Protein AF-A0A897N8L3-F1 (afdb_monomer_lite)

Sequence (228 aa):
METATHSTSRTDAETRVAFSPVVDWIVGAILGLVGLFTGGTGAVIYSEIDRASAVEFVNDADIQTDVFTDAELVDALVAVGEWLGIGLVAAGVLTVVAGVALVVFHRQARAAGEPTQRWMLGLVGAVVSVVTGFLIVSPLLGGGVASYLDPVEHRSGFRTGALAGVFAVVPVLVVVLFGIVGAFAGLSGELVTAIAGLLAGTAVLYLLYFVGLSAVGGYVGAWIASEG

InterPro domains:
  IPR040493 Protein of unknown function DUF5518 [PF17647] (123-224)

Foldseek 3Di:
DDDDDDPPPPPVLQLDALDDLVLLVVLLVLLLVQLCVQLVVLQVLLVPQDLVVLLVVLVVVVPPDPPDDSVLSSLLCSLLSNLLSVLSNVLSVVSNVVSVCLSVVSVVCVVVSHYDDLLSLLSQLLSQLVVVVVDLLSLLQSLLSSLLSHSPADDCLLVSQLSNLCNNLVSVVSSLVSSLVSLVRRDDDPVSVVSNVVSVVVSVVSSCSNNVSSSNSSVVNRVVSVVD

pLDDT: mean 86.57, std 14.14, range [39.56, 98.31]

Organism: NCBI:txid2841257

Secondary structure (DSSP, 8-state):
--------SSTTTTT--SS-HHHHHHHHHHHHHHHHHHHHHHHHHHHH--HHHHHHHHHHTT---SS--HHHHHHHHHHHHHHHHHHHHHHHHHHHHHHHHHHHHHHHHHHHTPPPPHHHHHHHHHHHHHHTTTSTTHHHHHHHHHHHT-SS-SS-HHHHHHHHHHHHHHHHHHHHHHHHHHHHHH--HHHHHHHHHHHHHHHHHHHHHHHHHHHHHHHHHHHHHHH-

Radius of gyration: 23.01 Å; chains: 1; bounding box: 49×33×90 Å

Structure (mmCIF, N/CA/C/O backbone):
data_AF-A0A897N8L3-F1
#
_entry.id   AF-A0A897N8L3-F1
#
loop_
_atom_site.group_PDB
_atom_site.id
_atom_site.type_symbol
_atom_site.label_atom_id
_atom_site.label_alt_id
_atom_site.label_comp_id
_atom_site.label_asym_id
_atom_site.label_entity_id
_atom_site.label_seq_id
_atom_site.pdbx_PDB_ins_code
_atom_site.Cartn_x
_atom_site.Cartn_y
_atom_site.Cartn_z
_atom_site.occupancy
_atom_site.B_iso_or_equiv
_atom_site.auth_seq_id
_atom_site.auth_comp_id
_atom_site.auth_asym_id
_atom_site.auth_atom_id
_atom_site.pdbx_PDB_model_num
ATOM 1 N N . MET A 1 1 ? -22.965 -8.756 59.524 1.00 40.00 1 MET A N 1
ATOM 2 C CA . MET A 1 1 ? -23.669 -9.230 58.316 1.00 40.00 1 MET A CA 1
ATOM 3 C C . MET A 1 1 ? -23.180 -8.333 57.197 1.00 40.00 1 MET A C 1
ATOM 5 O O . MET A 1 1 ? -23.683 -7.235 57.026 1.00 40.00 1 MET A O 1
ATOM 9 N N . GLU A 1 2 ? -22.045 -8.714 56.621 1.00 39.56 2 GLU A N 1
ATOM 10 C CA . GLU A 1 2 ? -21.224 -7.874 55.748 1.00 39.56 2 GLU A CA 1
ATOM 11 C C . GLU A 1 2 ? -21.557 -8.252 54.305 1.00 39.56 2 GLU A C 1
ATOM 13 O O . GLU A 1 2 ? -21.406 -9.403 53.898 1.00 39.56 2 GLU A O 1
ATOM 18 N N . THR A 1 3 ? -22.136 -7.309 53.571 1.00 42.62 3 THR A N 1
ATOM 19 C CA . THR A 1 3 ? -22.525 -7.461 52.171 1.00 42.62 3 THR A CA 1
ATOM 20 C C . THR A 1 3 ? -21.280 -7.503 51.294 1.00 42.62 3 THR A C 1
ATOM 22 O O . THR A 1 3 ? -20.645 -6.482 51.043 1.00 42.62 3 THR A O 1
ATOM 25 N N . ALA A 1 4 ? -20.947 -8.701 50.822 1.00 49.47 4 ALA A N 1
ATOM 26 C CA . ALA A 1 4 ? -19.982 -8.925 49.759 1.00 49.47 4 ALA A CA 1
ATOM 27 C C . ALA A 1 4 ? -20.592 -8.518 48.408 1.00 49.47 4 ALA A C 1
ATOM 29 O O . ALA A 1 4 ? -21.365 -9.268 47.819 1.00 49.47 4 ALA A O 1
ATOM 30 N N . THR A 1 5 ? -20.229 -7.341 47.904 1.00 50.94 5 THR A N 1
ATOM 31 C CA . THR A 1 5 ? -20.507 -6.923 46.521 1.00 50.94 5 THR A CA 1
ATOM 32 C C . THR A 1 5 ? -19.385 -6.027 46.013 1.00 50.94 5 THR A C 1
ATOM 34 O O . THR A 1 5 ? -19.395 -4.832 46.283 1.00 50.94 5 THR A O 1
ATOM 37 N N . HIS A 1 6 ? -18.412 -6.618 45.313 1.00 45.75 6 HIS A N 1
ATOM 38 C CA . HIS A 1 6 ? -17.813 -6.112 44.064 1.00 45.75 6 HIS A CA 1
ATOM 39 C C . HIS A 1 6 ? -16.508 -6.862 43.763 1.00 45.75 6 HIS A C 1
ATOM 41 O O . HIS A 1 6 ? -15.424 -6.449 44.162 1.00 45.75 6 HIS A O 1
ATOM 47 N N . SER A 1 7 ? -16.596 -7.956 43.005 1.00 46.31 7 SER A N 1
ATOM 48 C CA . SER A 1 7 ? -15.433 -8.544 42.322 1.00 46.31 7 SER A CA 1
ATOM 49 C C . SER A 1 7 ? -15.667 -8.712 40.816 1.00 46.31 7 SER A C 1
ATOM 51 O O . SER A 1 7 ? -15.021 -9.538 40.184 1.00 46.31 7 SER A O 1
ATOM 53 N N . THR A 1 8 ? -16.588 -7.937 40.238 1.00 49.50 8 THR A N 1
ATOM 54 C CA . THR A 1 8 ? -16.990 -8.020 38.821 1.00 49.50 8 THR A CA 1
ATOM 55 C C . THR A 1 8 ? -16.307 -6.967 37.935 1.00 49.50 8 THR A C 1
ATOM 57 O O . THR A 1 8 ? -16.894 -6.525 36.962 1.00 49.50 8 THR A O 1
ATOM 60 N N . SER A 1 9 ? -15.110 -6.470 38.272 1.00 50.38 9 SER A N 1
ATOM 61 C CA . SER A 1 9 ? -14.518 -5.333 37.528 1.00 50.38 9 SER A CA 1
ATOM 62 C C . SER A 1 9 ? -13.148 -5.569 36.899 1.00 50.38 9 SER A C 1
ATOM 64 O O . SER A 1 9 ? -12.675 -4.699 36.176 1.00 50.38 9 SER A O 1
ATOM 66 N N . ARG A 1 10 ? -12.495 -6.716 37.130 1.00 43.62 10 ARG A N 1
ATOM 67 C CA . ARG A 1 10 ? -11.165 -6.978 36.543 1.00 43.62 10 ARG A CA 1
ATOM 68 C C . ARG A 1 10 ? -11.195 -7.986 35.397 1.00 43.62 10 ARG A C 1
ATOM 70 O O . ARG A 1 10 ? -10.480 -7.806 34.424 1.00 43.62 10 ARG A O 1
ATOM 77 N N . THR A 1 11 ? -12.059 -8.992 35.484 1.00 42.34 11 THR A N 1
ATOM 78 C CA . THR A 1 11 ? -12.114 -10.098 34.514 1.00 42.34 11 THR A CA 1
ATOM 79 C C . THR A 1 11 ? -12.890 -9.738 33.237 1.00 42.34 11 THR A C 1
ATOM 81 O O . THR A 1 11 ? -12.545 -10.209 32.156 1.00 42.34 11 THR A O 1
ATOM 84 N N . ASP A 1 12 ? -13.868 -8.831 33.328 1.00 43.31 12 ASP A N 1
ATOM 85 C CA . ASP A 1 12 ? -14.676 -8.387 32.176 1.00 43.31 12 ASP A CA 1
ATOM 86 C C . ASP A 1 12 ? -13.923 -7.409 31.253 1.00 43.31 12 ASP A C 1
ATOM 88 O O . ASP A 1 12 ? -14.260 -7.259 30.079 1.00 43.31 12 ASP A O 1
ATOM 92 N N . ALA A 1 13 ? -12.876 -6.747 31.758 1.00 44.56 13 ALA A N 1
ATOM 93 C CA . ALA A 1 13 ? -12.046 -5.844 30.962 1.00 44.56 13 ALA A CA 1
ATOM 94 C C . ALA A 1 13 ? -11.043 -6.600 30.068 1.00 44.56 13 ALA A C 1
ATOM 96 O O . ALA A 1 13 ? -10.715 -6.115 28.986 1.00 44.56 13 ALA A O 1
ATOM 97 N N . GLU A 1 14 ? -10.596 -7.790 30.490 1.00 43.16 14 GLU A N 1
ATOM 98 C CA . GLU A 1 14 ? -9.570 -8.598 29.806 1.00 43.16 14 GLU A CA 1
ATOM 99 C C . GLU A 1 14 ? -10.103 -9.392 28.597 1.00 43.16 14 GLU A C 1
ATOM 101 O O . GLU A 1 14 ? -9.317 -9.860 27.777 1.00 43.16 14 GLU A O 1
ATOM 106 N N . THR A 1 15 ? -11.426 -9.518 28.442 1.00 48.66 15 THR A N 1
ATOM 107 C CA . THR A 1 15 ? -12.075 -10.376 27.426 1.00 48.66 15 THR A CA 1
ATOM 108 C C . THR A 1 15 ? -12.703 -9.618 26.248 1.00 48.66 15 THR A C 1
ATOM 110 O O . THR A 1 15 ? -13.403 -10.210 25.423 1.00 48.66 15 THR A O 1
ATOM 113 N N . ARG A 1 16 ? -12.470 -8.306 26.115 1.00 60.78 16 ARG A N 1
ATOM 114 C CA . ARG A 1 16 ? -13.167 -7.494 25.106 1.00 60.78 16 ARG A CA 1
ATOM 115 C C . ARG A 1 16 ? -12.600 -7.688 23.698 1.00 60.78 16 ARG A C 1
ATOM 117 O O . ARG A 1 16 ? -11.529 -7.199 23.344 1.00 60.78 16 ARG A O 1
ATOM 124 N N . VAL A 1 17 ? -13.375 -8.385 22.871 1.00 63.09 17 VAL A N 1
ATOM 125 C CA . VAL A 1 17 ? -13.254 -8.368 21.410 1.00 63.09 17 VAL A CA 1
ATOM 126 C C . VAL A 1 17 ? -13.468 -6.928 20.936 1.00 63.09 17 VAL A C 1
ATOM 128 O O . VAL A 1 17 ? -14.502 -6.333 21.231 1.00 63.09 17 VAL A O 1
ATOM 131 N N . ALA A 1 18 ? -12.493 -6.366 20.221 1.00 69.94 18 ALA A N 1
ATOM 132 C CA . ALA A 1 18 ? -12.480 -4.944 19.877 1.00 69.94 18 ALA A CA 1
ATOM 133 C C . ALA A 1 18 ? -13.560 -4.541 18.851 1.00 69.94 18 ALA A C 1
ATOM 135 O O . ALA A 1 18 ? -13.978 -3.386 18.818 1.00 69.94 18 ALA A O 1
ATOM 136 N N . PHE A 1 19 ? -14.019 -5.467 17.999 1.00 74.25 19 PHE A N 1
ATOM 137 C CA . PHE A 1 19 ? -14.993 -5.179 16.938 1.00 74.25 19 PHE A CA 1
ATOM 138 C C . PHE A 1 19 ? -15.835 -6.401 16.526 1.00 74.25 19 PHE A C 1
ATOM 140 O O . PHE A 1 19 ? -15.547 -7.547 16.869 1.00 74.25 19 PHE A O 1
ATOM 147 N N . SER A 1 20 ? -16.947 -6.148 15.824 1.00 82.12 20 SER A N 1
ATOM 148 C CA . SER A 1 20 ? -17.965 -7.160 15.511 1.00 82.12 20 SER A CA 1
ATOM 149 C C . SER A 1 20 ? -17.589 -8.060 14.317 1.00 82.12 20 SER A C 1
ATOM 151 O O . SER A 1 20 ? -16.791 -7.662 13.468 1.00 82.12 20 SER A O 1
ATOM 153 N N . PRO A 1 21 ? -18.221 -9.245 14.160 1.00 83.00 21 PRO A N 1
ATOM 154 C CA . PRO A 1 21 ? -18.014 -10.121 12.997 1.00 83.00 21 PRO A CA 1
ATOM 155 C C . PRO A 1 21 ? -18.276 -9.469 11.643 1.00 83.00 21 PRO A C 1
ATOM 157 O O . PRO A 1 21 ? -17.694 -9.869 10.637 1.00 83.00 21 PRO A O 1
ATOM 160 N N . VAL A 1 22 ? -19.160 -8.473 11.617 1.00 86.56 22 VAL A N 1
ATOM 161 C CA . VAL A 1 22 ? -19.462 -7.710 10.408 1.00 86.56 22 VAL A CA 1
ATOM 162 C C . VAL A 1 22 ? -18.258 -6.854 10.010 1.00 86.56 22 VAL A C 1
ATOM 164 O O . VAL A 1 22 ? -17.933 -6.797 8.829 1.00 86.56 22 VAL A O 1
ATOM 167 N N . VAL A 1 23 ? -17.554 -6.255 10.979 1.00 85.81 23 VAL A N 1
ATOM 168 C CA . VAL A 1 23 ? -16.355 -5.443 10.717 1.00 85.81 23 VAL A CA 1
ATOM 169 C C . VAL A 1 23 ? -15.247 -6.289 10.098 1.00 85.81 23 VAL A C 1
ATOM 171 O O . VAL A 1 23 ? -14.672 -5.858 9.106 1.00 85.81 23 VAL A O 1
ATOM 174 N N . ASP A 1 24 ? -15.000 -7.508 10.585 1.00 86.50 24 ASP A N 1
ATOM 175 C CA . ASP A 1 24 ? -13.972 -8.383 9.992 1.00 86.50 24 ASP A CA 1
ATOM 176 C C . ASP A 1 24 ? -14.233 -8.662 8.520 1.00 86.50 24 ASP A C 1
ATOM 178 O O . ASP A 1 24 ? -13.326 -8.622 7.693 1.00 86.50 24 ASP A O 1
ATOM 182 N N . TRP A 1 25 ? -15.491 -8.962 8.196 1.00 89.94 25 TRP A N 1
ATOM 183 C CA . TRP A 1 25 ? -15.898 -9.243 6.831 1.00 89.94 25 TRP A CA 1
ATOM 184 C C . TRP A 1 25 ? -15.826 -8.004 5.950 1.00 89.94 25 TRP A C 1
ATOM 186 O O . TRP A 1 25 ? -15.392 -8.123 4.811 1.00 89.94 25 TRP A O 1
ATOM 196 N N . ILE A 1 26 ? -16.203 -6.829 6.463 1.00 91.38 26 ILE A N 1
ATOM 197 C CA . ILE A 1 26 ? -16.066 -5.562 5.735 1.00 91.38 26 ILE A CA 1
ATOM 198 C C . ILE A 1 26 ? -14.588 -5.268 5.463 1.00 91.38 26 ILE A C 1
ATOM 200 O O . ILE A 1 26 ? -14.218 -5.021 4.320 1.00 91.38 26 ILE A O 1
ATOM 204 N N . VAL A 1 27 ? -13.734 -5.344 6.485 1.00 91.56 27 VAL A N 1
ATOM 205 C CA . VAL A 1 27 ? -12.285 -5.110 6.381 1.00 91.56 27 VAL A CA 1
ATOM 206 C C . VAL A 1 27 ? -11.654 -6.103 5.404 1.00 91.56 27 VAL A C 1
ATOM 208 O O . VAL A 1 27 ? -10.935 -5.700 4.491 1.00 91.56 27 VAL A O 1
ATOM 211 N N . GLY A 1 28 ? -11.980 -7.390 5.534 1.00 92.38 28 GLY A N 1
ATOM 212 C CA . GLY A 1 28 ? -11.524 -8.438 4.625 1.00 92.38 28 GLY A CA 1
ATOM 213 C C . GLY A 1 28 ? -12.019 -8.247 3.189 1.00 92.38 28 GLY A C 1
ATOM 214 O O . GLY A 1 28 ? -11.245 -8.437 2.255 1.00 92.38 28 GLY A O 1
ATOM 215 N N . ALA A 1 29 ? -13.272 -7.826 2.994 1.00 94.69 29 ALA A N 1
ATOM 216 C CA . ALA A 1 29 ? -13.830 -7.547 1.672 1.00 94.69 29 ALA A CA 1
ATOM 217 C C . ALA A 1 29 ? -13.171 -6.327 1.020 1.00 94.69 29 ALA A C 1
ATOM 219 O O . ALA A 1 29 ? -12.836 -6.389 -0.159 1.00 94.69 29 ALA A O 1
ATOM 220 N N . ILE A 1 30 ? -12.928 -5.248 1.774 1.00 95.75 30 ILE A N 1
ATOM 221 C CA . ILE A 1 30 ? -12.219 -4.064 1.270 1.00 95.75 30 ILE A CA 1
ATOM 222 C C . ILE A 1 30 ? -10.797 -4.443 0.851 1.00 95.75 30 ILE A C 1
ATOM 224 O O . ILE A 1 30 ? -10.402 -4.142 -0.271 1.00 95.75 30 ILE A O 1
ATOM 228 N N . LEU A 1 31 ? -10.047 -5.151 1.702 1.00 94.69 31 LEU A N 1
ATOM 229 C CA . LEU A 1 31 ? -8.700 -5.625 1.363 1.00 94.69 31 LEU A CA 1
ATOM 230 C C . LEU A 1 31 ? -8.715 -6.566 0.152 1.00 94.69 31 LEU A C 1
ATOM 232 O O . LEU A 1 31 ? -7.861 -6.451 -0.723 1.00 94.69 31 LEU A O 1
ATOM 236 N N . GLY A 1 32 ? -9.711 -7.449 0.066 1.00 96.19 32 GLY A N 1
ATOM 237 C CA . GLY A 1 32 ? -9.920 -8.324 -1.083 1.00 96.19 32 GLY A CA 1
ATOM 238 C C . GLY A 1 32 ? -10.142 -7.541 -2.376 1.00 96.19 32 GLY A C 1
ATOM 239 O O . GLY A 1 32 ? -9.457 -7.788 -3.361 1.00 96.19 32 GLY A O 1
ATOM 240 N N . LEU A 1 33 ? -11.052 -6.564 -2.371 1.00 97.31 33 LEU A N 1
ATOM 241 C CA . LEU A 1 33 ? -11.354 -5.733 -3.540 1.00 97.31 33 LEU A CA 1
ATOM 242 C C . LEU A 1 33 ? -10.164 -4.862 -3.952 1.00 97.31 33 LEU A C 1
ATOM 244 O O . LEU A 1 33 ? -9.825 -4.828 -5.131 1.00 97.31 33 LEU A O 1
ATOM 248 N N . VAL A 1 34 ? -9.505 -4.202 -2.996 1.00 96.06 34 VAL A N 1
ATOM 249 C CA . VAL A 1 34 ? -8.310 -3.383 -3.254 1.00 96.06 34 VAL A CA 1
ATOM 250 C C . VAL A 1 34 ? -7.189 -4.248 -3.823 1.00 96.06 34 VAL A C 1
ATOM 252 O O . VAL A 1 34 ? -6.582 -3.887 -4.832 1.00 96.06 34 VAL A O 1
ATOM 255 N N . GLY A 1 35 ? -6.944 -5.412 -3.222 1.00 96.75 35 GLY A N 1
ATOM 256 C CA . GLY A 1 35 ? -5.917 -6.341 -3.673 1.00 96.75 35 GLY A CA 1
ATOM 257 C C . GLY A 1 35 ? -6.201 -6.916 -5.062 1.00 96.75 35 GLY A C 1
ATOM 258 O O . GLY A 1 35 ? -5.308 -6.928 -5.905 1.00 96.75 35 GLY A O 1
ATOM 259 N N . LEU A 1 36 ? -7.446 -7.313 -5.343 1.00 97.69 36 LEU A N 1
ATOM 260 C CA . LEU A 1 36 ? -7.861 -7.783 -6.669 1.00 97.69 36 LEU A CA 1
ATOM 261 C C . LEU A 1 36 ? -7.779 -6.684 -7.728 1.00 97.69 36 LEU A C 1
ATOM 263 O O . LEU A 1 36 ? -7.330 -6.954 -8.835 1.00 97.69 36 LEU A O 1
ATOM 267 N N . PHE A 1 37 ? -8.175 -5.454 -7.402 1.00 96.94 37 PHE A N 1
ATOM 268 C CA . PHE A 1 37 ? -8.063 -4.324 -8.323 1.00 96.94 37 PHE A CA 1
ATOM 269 C C . PHE A 1 37 ? -6.597 -4.013 -8.647 1.00 96.94 37 PHE A C 1
ATOM 271 O O . PHE A 1 37 ? -6.226 -3.894 -9.813 1.00 96.94 37 PHE A O 1
ATOM 278 N N . THR A 1 38 ? -5.750 -3.943 -7.618 1.00 96.94 38 THR A N 1
ATOM 279 C CA . THR A 1 38 ? -4.313 -3.657 -7.757 1.00 96.94 38 THR A CA 1
ATOM 280 C C . THR A 1 38 ? -3.615 -4.759 -8.545 1.00 96.94 38 THR A C 1
ATOM 282 O O . THR A 1 38 ? -2.930 -4.485 -9.528 1.00 96.94 38 THR A O 1
ATOM 285 N N . GLY A 1 39 ? -3.844 -6.017 -8.162 1.00 97.06 39 GLY A N 1
ATOM 286 C CA . GLY A 1 39 ? -3.249 -7.161 -8.838 1.00 97.06 39 GLY A CA 1
ATOM 287 C C . GLY A 1 39 ? -3.788 -7.360 -10.251 1.00 97.06 39 GLY A C 1
ATOM 288 O O . GLY A 1 39 ? -3.019 -7.658 -11.156 1.00 97.06 39 GLY A O 1
ATOM 289 N N . GLY A 1 40 ? -5.085 -7.132 -10.468 1.00 96.56 40 GLY A N 1
ATOM 290 C CA . GLY A 1 40 ? -5.704 -7.185 -11.791 1.00 96.56 40 GLY A CA 1
ATOM 291 C C . GLY A 1 40 ? -5.141 -6.121 -12.728 1.00 96.56 40 GLY A C 1
ATOM 292 O O . GLY A 1 40 ? -4.785 -6.441 -13.856 1.00 96.56 40 GLY A O 1
ATOM 293 N N . THR A 1 41 ? -4.965 -4.888 -12.242 1.00 95.00 41 THR A N 1
ATOM 294 C CA . THR A 1 41 ? -4.311 -3.812 -13.006 1.00 95.00 41 THR A CA 1
ATOM 295 C C . THR A 1 41 ? -2.873 -4.189 -13.359 1.00 95.00 41 THR A C 1
ATOM 297 O O . THR A 1 41 ? -2.468 -4.056 -14.509 1.00 95.00 41 THR A O 1
ATOM 300 N N . GLY A 1 42 ? -2.119 -4.731 -12.397 1.00 95.12 42 GLY A N 1
ATOM 301 C CA . GLY A 1 42 ? -0.763 -5.229 -12.634 1.00 95.12 42 GLY A CA 1
ATOM 302 C C . GLY A 1 42 ? -0.694 -6.338 -13.683 1.00 95.12 42 GLY A C 1
ATOM 303 O O . GLY A 1 42 ? 0.190 -6.322 -14.533 1.00 95.12 42 GLY A O 1
ATOM 304 N N . ALA A 1 43 ? -1.649 -7.270 -13.657 1.00 94.69 43 ALA A N 1
ATOM 305 C CA . ALA A 1 43 ? -1.728 -8.361 -14.621 1.00 94.69 43 ALA A CA 1
ATOM 306 C C . ALA A 1 43 ? -2.065 -7.866 -16.035 1.00 94.69 43 ALA A C 1
ATOM 308 O O . ALA A 1 43 ? -1.467 -8.347 -16.993 1.00 94.69 43 ALA A O 1
ATOM 309 N N . VAL A 1 44 ? -2.976 -6.891 -16.161 1.00 93.94 44 VAL A N 1
ATOM 310 C CA . VAL A 1 44 ? -3.301 -6.254 -17.449 1.00 93.94 44 VAL A CA 1
ATOM 311 C C . VAL A 1 44 ? -2.067 -5.555 -18.013 1.00 93.94 44 VAL A C 1
ATOM 313 O O . VAL A 1 44 ? -1.672 -5.849 -19.137 1.00 93.94 44 VAL A O 1
ATOM 316 N N . ILE A 1 45 ? -1.399 -4.725 -17.203 1.00 89.50 45 ILE A N 1
ATOM 317 C CA . ILE A 1 45 ? -0.159 -4.034 -17.587 1.00 89.50 45 ILE A CA 1
ATOM 318 C C . ILE A 1 45 ? 0.897 -5.041 -18.059 1.00 89.50 45 ILE A C 1
ATOM 320 O O . ILE A 1 45 ? 1.435 -4.898 -19.150 1.00 89.50 45 ILE A O 1
ATOM 324 N N . TYR A 1 46 ? 1.142 -6.099 -17.282 1.00 89.06 46 TYR A N 1
ATOM 325 C CA . TYR A 1 46 ? 2.108 -7.139 -17.638 1.00 89.06 46 TYR A CA 1
ATOM 326 C C . TYR A 1 46 ? 1.769 -7.846 -18.960 1.00 89.06 46 TYR A C 1
ATOM 328 O O . TYR A 1 46 ? 2.669 -8.239 -19.691 1.00 89.06 46 TYR A O 1
ATOM 336 N N . SE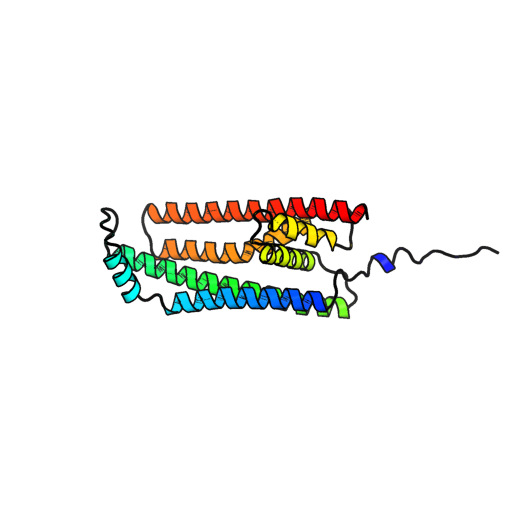R A 1 47 ? 0.481 -8.016 -19.273 1.00 88.75 47 SER A N 1
ATOM 337 C CA . SER A 1 47 ? 0.050 -8.679 -20.508 1.00 88.75 47 SER A CA 1
ATOM 338 C C . SER A 1 47 ? 0.052 -7.781 -21.748 1.00 88.75 47 SER A C 1
ATOM 340 O O . SER A 1 47 ? 0.139 -8.302 -22.856 1.00 88.75 47 SER A O 1
ATOM 342 N N . GLU A 1 48 ? -0.073 -6.462 -21.577 1.00 86.25 48 GLU A N 1
ATOM 343 C CA . GLU A 1 48 ? -0.154 -5.500 -22.687 1.00 86.25 48 GLU A CA 1
ATOM 344 C C . GLU A 1 48 ? 1.199 -4.889 -23.067 1.00 86.25 48 GLU A C 1
ATOM 346 O O . GLU A 1 48 ? 1.354 -4.350 -24.168 1.00 86.25 48 GLU A O 1
ATOM 351 N N . ILE A 1 49 ? 2.191 -4.971 -22.179 1.00 82.50 49 ILE A N 1
ATOM 352 C CA . ILE A 1 49 ? 3.543 -4.507 -22.471 1.00 82.50 49 ILE A CA 1
ATOM 353 C C . ILE A 1 49 ? 4.220 -5.518 -23.390 1.00 82.50 49 ILE A C 1
ATOM 355 O O . ILE A 1 49 ? 4.738 -6.543 -22.959 1.00 82.50 49 ILE A O 1
ATOM 359 N N . ASP A 1 50 ? 4.222 -5.188 -24.676 1.00 84.50 50 ASP A N 1
ATOM 360 C CA . ASP A 1 50 ? 5.043 -5.835 -25.689 1.00 84.50 50 ASP A CA 1
ATOM 361 C C . ASP A 1 50 ? 6.020 -4.813 -26.284 1.00 84.50 50 ASP A C 1
ATOM 363 O O . ASP A 1 50 ? 5.789 -3.597 -26.283 1.00 84.50 50 ASP A O 1
ATOM 367 N N . ARG A 1 51 ? 7.119 -5.314 -26.847 1.00 81.56 51 ARG A N 1
ATOM 368 C CA . ARG A 1 51 ? 8.134 -4.504 -27.519 1.00 81.56 51 ARG A CA 1
ATOM 369 C C . ARG A 1 51 ? 7.532 -3.679 -28.654 1.00 81.56 51 ARG A C 1
ATOM 371 O O . ARG A 1 51 ? 7.975 -2.560 -28.883 1.00 81.56 51 ARG A O 1
ATOM 378 N N . ALA A 1 52 ? 6.517 -4.205 -29.342 1.00 85.50 52 ALA A N 1
ATOM 379 C CA . ALA A 1 52 ? 5.803 -3.486 -30.395 1.00 85.50 52 ALA A CA 1
ATOM 380 C C . ALA A 1 52 ? 5.127 -2.208 -29.866 1.00 85.50 52 ALA A C 1
ATOM 382 O O . ALA A 1 52 ? 5.329 -1.136 -30.435 1.00 85.50 52 ALA A O 1
ATOM 383 N N . SER A 1 53 ? 4.411 -2.307 -28.743 1.00 81.44 53 SER A N 1
ATOM 384 C CA . SER A 1 53 ? 3.752 -1.175 -28.080 1.00 81.44 53 SER A CA 1
ATOM 385 C C . SER A 1 53 ? 4.768 -0.139 -27.593 1.00 81.44 53 SER A C 1
ATOM 387 O O . SER A 1 53 ? 4.560 1.063 -27.737 1.00 81.44 53 SER A O 1
ATOM 389 N N . ALA A 1 54 ? 5.902 -0.595 -27.052 1.00 83.19 54 ALA A N 1
ATOM 390 C CA . ALA A 1 54 ? 6.975 0.292 -26.613 1.00 83.19 54 ALA A CA 1
ATOM 391 C C . ALA A 1 54 ? 7.635 1.039 -27.789 1.00 83.19 54 ALA A C 1
ATOM 393 O O . ALA A 1 54 ? 7.910 2.230 -27.676 1.00 83.19 54 ALA A O 1
ATOM 394 N N . VAL A 1 55 ? 7.845 0.372 -28.930 1.00 84.75 55 VAL A N 1
ATOM 395 C CA . VAL A 1 55 ? 8.367 1.002 -30.156 1.00 84.75 55 VAL A CA 1
ATOM 396 C C . VAL A 1 55 ? 7.393 2.050 -30.694 1.00 84.75 55 VAL A C 1
ATOM 398 O O . VAL A 1 55 ? 7.820 3.141 -31.060 1.00 84.75 55 VAL A O 1
ATOM 401 N N . GLU A 1 56 ? 6.095 1.743 -30.734 1.00 85.00 56 GLU A N 1
ATOM 402 C CA . GLU A 1 56 ? 5.062 2.699 -31.150 1.00 85.00 56 GLU A CA 1
ATOM 403 C C . GLU A 1 56 ? 5.057 3.939 -30.250 1.00 85.00 56 GLU A C 1
ATOM 405 O O . GLU A 1 56 ? 5.104 5.057 -30.755 1.00 85.00 56 GLU A O 1
ATOM 410 N N . PHE A 1 57 ? 5.101 3.742 -28.929 1.00 81.81 57 PHE A N 1
ATOM 411 C CA . PHE A 1 57 ? 5.142 4.836 -27.962 1.00 81.81 57 PHE A CA 1
ATOM 412 C C . PHE A 1 57 ? 6.378 5.732 -28.125 1.00 81.81 57 PHE A C 1
ATOM 414 O O . PHE A 1 57 ? 6.255 6.954 -28.117 1.00 81.81 57 PHE A O 1
ATOM 421 N N . VAL A 1 58 ? 7.568 5.143 -28.288 1.00 83.75 58 VAL A N 1
ATOM 422 C CA . VAL A 1 58 ? 8.817 5.907 -28.472 1.00 83.75 58 VAL A CA 1
ATOM 423 C C . VAL A 1 58 ? 8.796 6.695 -29.783 1.00 83.75 58 VAL A C 1
ATOM 425 O O . VAL A 1 58 ? 9.201 7.856 -29.798 1.00 83.75 58 VA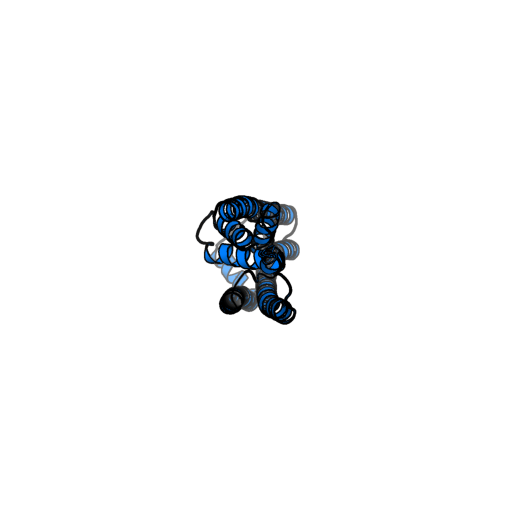L A O 1
ATOM 428 N N . ASN A 1 59 ? 8.271 6.101 -30.858 1.00 84.75 59 ASN A N 1
ATOM 429 C CA . ASN A 1 59 ? 8.159 6.764 -32.156 1.00 84.75 59 ASN A CA 1
ATOM 430 C C . ASN A 1 59 ? 7.145 7.921 -32.146 1.00 84.75 59 ASN A C 1
ATOM 432 O O . ASN A 1 59 ? 7.402 8.950 -32.763 1.00 84.75 59 ASN A O 1
ATOM 436 N N . ASP A 1 60 ? 6.001 7.763 -31.469 1.00 84.69 60 ASP A N 1
ATOM 437 C CA . ASP A 1 60 ? 4.958 8.800 -31.386 1.00 84.69 60 ASP A CA 1
ATOM 438 C C . ASP A 1 60 ? 5.380 9.976 -30.494 1.00 84.69 60 ASP A C 1
ATOM 440 O O . ASP A 1 60 ? 5.034 11.129 -30.746 1.00 84.69 60 ASP A O 1
ATOM 444 N N . ALA A 1 61 ? 6.184 9.698 -29.467 1.00 75.94 61 ALA A N 1
ATOM 445 C CA . ALA A 1 61 ? 6.659 10.714 -28.541 1.00 75.94 61 ALA A CA 1
ATOM 446 C C . ALA A 1 61 ? 7.767 11.625 -29.123 1.00 75.94 61 ALA A C 1
ATOM 448 O O . ALA A 1 61 ? 8.137 12.592 -28.455 1.00 75.94 61 ALA A O 1
ATOM 449 N N . ASP A 1 62 ? 8.282 11.332 -30.331 1.00 67.38 62 ASP A N 1
ATOM 450 C CA . ASP A 1 62 ? 9.350 12.067 -31.045 1.00 67.38 62 ASP A CA 1
ATOM 451 C C . ASP A 1 62 ? 10.505 12.484 -30.109 1.00 67.38 62 ASP A C 1
ATOM 453 O O . ASP A 1 62 ? 11.004 13.614 -30.121 1.00 67.38 62 ASP A O 1
ATOM 457 N N . ILE A 1 63 ? 10.896 11.566 -29.213 1.00 61.72 63 ILE A N 1
ATOM 458 C CA . ILE A 1 63 ? 11.911 11.804 -28.183 1.00 61.72 63 ILE A CA 1
ATOM 459 C C . ILE A 1 63 ? 13.291 11.695 -28.836 1.00 61.72 63 ILE A C 1
ATOM 461 O O . ILE A 1 63 ? 13.981 10.688 -28.723 1.00 61.72 63 ILE A O 1
ATOM 465 N N . GLN A 1 64 ? 13.727 12.754 -29.515 1.00 62.94 64 GLN A N 1
ATOM 466 C CA . GLN A 1 64 ? 15.132 12.894 -29.897 1.00 62.94 64 GLN A CA 1
ATOM 467 C C . GLN A 1 64 ? 15.944 13.256 -28.652 1.00 62.94 64 GLN A C 1
ATOM 469 O O . GLN A 1 64 ? 16.035 14.423 -28.267 1.00 62.94 64 GLN A O 1
ATOM 474 N N . THR A 1 65 ? 16.520 12.252 -27.990 1.00 60.06 65 THR A N 1
ATOM 475 C CA . THR A 1 65 ? 17.481 12.476 -26.904 1.00 60.06 65 THR A CA 1
ATOM 476 C C . THR A 1 65 ? 18.889 12.133 -27.347 1.00 60.06 65 THR A C 1
ATOM 478 O O . THR A 1 65 ? 19.139 11.025 -27.802 1.00 60.06 65 THR A O 1
ATOM 481 N N . ASP A 1 66 ? 19.839 13.031 -27.086 1.00 72.62 66 ASP A N 1
ATOM 482 C CA . ASP A 1 66 ? 21.272 12.790 -27.320 1.00 72.62 66 ASP A CA 1
ATOM 483 C C . ASP A 1 66 ? 21.869 11.699 -26.399 1.00 72.62 66 ASP A C 1
ATOM 485 O O . ASP A 1 66 ? 23.048 11.364 -26.507 1.00 72.62 66 ASP A O 1
ATOM 489 N N . VAL A 1 67 ? 21.078 11.185 -25.449 1.00 70.69 67 VAL A N 1
ATOM 490 C CA . VAL A 1 67 ? 21.528 10.333 -24.337 1.00 70.69 67 VAL A CA 1
ATOM 491 C C . VAL A 1 67 ? 21.206 8.852 -24.554 1.00 70.69 67 VAL A C 1
ATOM 493 O O . VAL A 1 67 ? 22.004 8.013 -24.146 1.00 70.69 67 VAL A O 1
ATOM 496 N N . PHE A 1 68 ? 20.075 8.525 -25.189 1.00 72.38 68 PHE A N 1
ATOM 497 C CA . PHE A 1 68 ? 19.641 7.144 -25.419 1.00 72.38 68 PHE A CA 1
ATOM 498 C C . PHE A 1 68 ? 19.311 6.907 -26.879 1.00 72.38 68 PHE A C 1
ATOM 500 O O . PHE A 1 68 ? 18.702 7.748 -27.537 1.00 72.38 68 PHE A O 1
ATOM 507 N N . THR A 1 69 ? 19.664 5.721 -27.356 1.00 84.00 69 THR A N 1
ATOM 508 C CA . THR A 1 69 ? 19.128 5.210 -28.614 1.00 84.00 69 THR A CA 1
ATOM 509 C C . THR A 1 69 ? 17.676 4.763 -28.422 1.00 84.00 69 THR A C 1
ATOM 511 O O . THR A 1 69 ? 17.296 4.303 -27.344 1.00 84.00 69 THR A O 1
ATOM 514 N N . ASP A 1 70 ? 16.863 4.826 -29.479 1.00 81.81 70 ASP A N 1
ATOM 515 C CA . ASP A 1 70 ? 15.459 4.384 -29.433 1.00 81.81 70 ASP A CA 1
ATOM 516 C C . ASP A 1 70 ? 15.325 2.935 -28.937 1.00 81.81 70 ASP A C 1
ATOM 518 O O . ASP A 1 70 ? 14.398 2.596 -28.207 1.00 81.81 70 ASP A O 1
ATOM 522 N N . ALA A 1 71 ? 16.290 2.075 -29.287 1.00 83.81 71 ALA A N 1
ATOM 523 C CA . ALA A 1 71 ? 16.330 0.687 -28.836 1.00 83.81 71 ALA A CA 1
ATOM 524 C C . ALA A 1 71 ? 16.516 0.568 -27.315 1.00 83.81 71 ALA A C 1
ATOM 526 O O . ALA A 1 71 ? 15.841 -0.242 -26.685 1.00 83.81 71 ALA A O 1
ATOM 527 N N . GLU A 1 72 ? 17.385 1.390 -26.722 1.00 83.62 72 GLU A N 1
ATOM 528 C CA . GLU A 1 72 ? 17.597 1.412 -25.271 1.00 83.62 72 GLU A CA 1
ATOM 529 C C . GLU A 1 72 ? 16.373 1.956 -24.529 1.00 83.62 72 GLU A C 1
ATOM 531 O O . GLU A 1 72 ? 16.017 1.425 -23.479 1.00 83.62 72 GLU A O 1
ATOM 536 N N . LEU A 1 73 ? 15.687 2.967 -25.077 1.00 82.88 73 LEU A N 1
ATOM 537 C CA . LEU A 1 73 ? 14.437 3.476 -24.501 1.00 82.88 73 LEU A CA 1
ATOM 538 C C . LEU A 1 73 ? 13.331 2.418 -24.520 1.00 82.88 73 LEU A C 1
ATOM 540 O O . LEU A 1 73 ? 12.620 2.253 -23.530 1.00 82.88 73 LEU A O 1
ATOM 544 N N . VAL A 1 74 ? 13.203 1.680 -25.623 1.00 88.44 74 VAL A N 1
ATOM 545 C CA . VAL A 1 74 ? 12.247 0.574 -25.750 1.00 88.44 74 VAL A CA 1
ATOM 546 C C . VAL A 1 74 ? 12.542 -0.520 -24.728 1.00 88.44 74 VAL A C 1
ATOM 548 O O . VAL A 1 74 ? 11.637 -0.931 -24.002 1.00 88.44 74 VAL A O 1
ATOM 551 N N . ASP A 1 75 ? 13.793 -0.970 -24.633 1.00 88.25 75 ASP A N 1
ATOM 552 C CA . ASP A 1 75 ? 14.176 -2.044 -23.714 1.00 88.25 75 ASP A CA 1
ATOM 553 C C . ASP A 1 75 ? 13.989 -1.608 -22.245 1.00 88.25 75 ASP A C 1
ATOM 555 O O . ASP A 1 75 ? 13.497 -2.382 -21.418 1.00 88.25 75 ASP A O 1
ATOM 559 N N . ALA A 1 76 ? 14.277 -0.341 -21.930 1.00 88.06 76 ALA A N 1
ATOM 560 C CA . ALA A 1 76 ? 14.012 0.244 -20.622 1.00 88.06 76 ALA A CA 1
ATOM 561 C C . ALA A 1 76 ? 12.517 0.296 -20.283 1.00 88.06 76 ALA A C 1
ATOM 563 O O . ALA A 1 76 ? 12.125 -0.090 -19.181 1.00 88.06 76 ALA A O 1
ATOM 564 N N . LEU A 1 77 ? 11.679 0.764 -21.213 1.00 88.19 77 LEU A N 1
ATOM 565 C CA . LEU A 1 77 ? 10.229 0.854 -21.024 1.00 88.19 77 LEU A CA 1
ATOM 566 C C . LEU A 1 77 ? 9.600 -0.523 -20.816 1.00 88.19 77 LEU A C 1
ATOM 568 O O . LEU A 1 77 ? 8.786 -0.682 -19.905 1.00 88.19 77 LEU A O 1
ATOM 572 N N . VAL A 1 78 ? 10.010 -1.515 -21.612 1.00 92.19 78 VAL A N 1
ATOM 573 C CA . VAL A 1 78 ? 9.548 -2.901 -21.466 1.00 92.19 78 VAL A CA 1
ATOM 574 C C . VAL A 1 78 ? 9.948 -3.442 -20.098 1.00 92.19 78 VAL A C 1
ATOM 576 O O . VAL A 1 78 ? 9.083 -3.876 -19.341 1.00 92.19 78 VAL A O 1
ATOM 579 N N . ALA A 1 79 ? 11.226 -3.340 -19.723 1.00 93.06 79 ALA A N 1
ATOM 580 C CA . ALA A 1 79 ? 11.701 -3.855 -18.443 1.00 93.06 79 ALA A CA 1
ATOM 581 C C . ALA A 1 79 ? 11.021 -3.167 -17.247 1.00 93.06 79 ALA A C 1
ATOM 583 O O . ALA A 1 79 ? 10.525 -3.838 -16.342 1.00 93.06 79 ALA A O 1
ATOM 584 N N . VAL A 1 80 ? 10.955 -1.832 -17.225 1.00 90.06 80 VAL A N 1
ATOM 585 C CA . VAL A 1 80 ? 10.288 -1.105 -16.134 1.00 90.06 80 VAL A CA 1
ATOM 586 C C . VAL A 1 80 ? 8.817 -1.491 -16.058 1.00 90.06 80 VAL A C 1
ATOM 588 O O . VAL A 1 80 ? 8.312 -1.755 -14.968 1.00 90.06 80 VAL A O 1
ATOM 591 N N . GLY A 1 81 ? 8.132 -1.553 -17.194 1.00 92.31 81 GLY A N 1
ATOM 592 C CA . GLY A 1 81 ? 6.718 -1.867 -17.227 1.00 92.31 81 GLY A CA 1
ATOM 593 C C . GLY A 1 81 ? 6.406 -3.312 -16.805 1.00 92.31 81 GLY A C 1
ATOM 594 O O . GLY A 1 81 ? 5.484 -3.521 -16.015 1.00 92.31 81 GLY A O 1
ATOM 595 N N . GLU A 1 82 ? 7.197 -4.298 -17.239 1.00 94.38 82 GLU A N 1
ATOM 596 C CA . GLU A 1 82 ? 7.059 -5.695 -16.806 1.00 94.38 82 GLU A CA 1
ATOM 597 C C . GLU A 1 82 ? 7.220 -5.819 -15.290 1.00 94.38 82 GLU A C 1
ATOM 599 O O . GLU A 1 82 ? 6.363 -6.378 -14.599 1.00 94.38 82 GLU A O 1
ATOM 604 N N . TRP A 1 83 ? 8.303 -5.253 -14.750 1.00 96.25 83 TRP A N 1
ATOM 605 C CA . TRP A 1 83 ? 8.587 -5.322 -13.322 1.00 96.25 83 TRP A CA 1
ATOM 606 C C . TRP A 1 83 ? 7.557 -4.548 -12.495 1.00 96.25 83 TRP A C 1
ATOM 608 O O . TRP A 1 83 ? 7.146 -5.037 -11.442 1.00 96.25 83 TRP A O 1
ATOM 618 N N . LEU A 1 84 ? 7.065 -3.399 -12.970 1.00 94.19 84 LEU A N 1
ATOM 619 C CA . LEU A 1 84 ? 5.956 -2.688 -12.327 1.00 94.19 84 LEU A CA 1
ATOM 620 C C . LEU A 1 84 ? 4.662 -3.512 -12.336 1.00 94.19 84 LEU A C 1
ATOM 622 O O . LEU A 1 84 ? 3.985 -3.576 -11.307 1.00 94.19 84 LEU A O 1
ATOM 626 N N . GLY A 1 85 ? 4.343 -4.184 -13.446 1.00 95.50 85 GLY A N 1
ATOM 627 C CA . GLY A 1 85 ? 3.205 -5.099 -13.543 1.00 95.50 85 GLY A CA 1
ATOM 628 C C . GLY A 1 85 ? 3.291 -6.228 -12.514 1.00 95.50 85 GLY A C 1
ATOM 629 O O . GLY A 1 85 ? 2.359 -6.436 -11.733 1.00 95.50 85 GLY A O 1
ATOM 630 N N . ILE A 1 86 ? 4.448 -6.893 -12.423 1.00 96.94 86 ILE A N 1
ATOM 631 C CA . ILE A 1 86 ? 4.700 -7.946 -11.425 1.00 96.94 86 ILE A CA 1
ATOM 632 C C . ILE A 1 86 ? 4.605 -7.384 -9.998 1.00 96.94 86 ILE A C 1
ATOM 634 O O . ILE A 1 86 ? 3.994 -8.009 -9.130 1.00 96.94 86 ILE A O 1
ATOM 638 N N . GLY A 1 87 ? 5.162 -6.198 -9.746 1.00 97.50 87 GLY A N 1
ATOM 639 C CA . GLY A 1 87 ? 5.101 -5.535 -8.444 1.00 97.50 87 GLY A CA 1
ATOM 640 C C . GLY A 1 87 ? 3.671 -5.257 -7.984 1.00 97.50 87 GLY A C 1
ATOM 641 O O . GLY A 1 87 ? 3.336 -5.502 -6.824 1.00 97.50 87 GLY A O 1
ATOM 642 N N . LEU A 1 88 ? 2.805 -4.812 -8.897 1.00 97.88 88 LEU A N 1
ATOM 643 C CA . LEU A 1 88 ? 1.379 -4.601 -8.640 1.00 97.88 88 LEU A CA 1
ATOM 644 C C . LEU A 1 88 ? 0.637 -5.915 -8.369 1.00 97.88 88 LEU A C 1
ATOM 646 O O . LEU A 1 88 ? -0.162 -5.979 -7.434 1.00 97.88 88 LEU A O 1
ATOM 650 N N . VAL A 1 89 ? 0.935 -6.982 -9.120 1.00 98.25 89 VAL A N 1
ATOM 651 C CA . VAL A 1 89 ? 0.402 -8.329 -8.845 1.00 98.25 89 VAL A CA 1
ATOM 652 C C . VAL A 1 89 ? 0.819 -8.800 -7.453 1.00 98.25 89 VAL A C 1
ATOM 654 O O . VAL A 1 89 ? -0.029 -9.220 -6.664 1.00 98.25 89 VAL A O 1
ATOM 657 N N . ALA A 1 90 ? 2.104 -8.682 -7.116 1.00 98.31 90 ALA A N 1
ATOM 658 C CA . ALA A 1 90 ? 2.642 -9.086 -5.822 1.00 98.31 90 ALA A CA 1
ATOM 659 C C . ALA A 1 90 ? 2.017 -8.291 -4.663 1.00 98.31 90 ALA A C 1
ATOM 661 O O . ALA A 1 90 ? 1.604 -8.883 -3.662 1.00 98.31 90 ALA A O 1
ATOM 662 N N . ALA A 1 91 ? 1.888 -6.969 -4.810 1.00 98.12 91 ALA A N 1
ATOM 663 C CA . ALA A 1 91 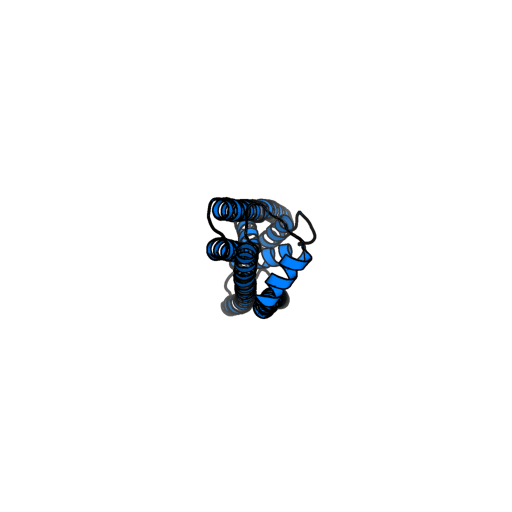? 1.215 -6.112 -3.840 1.00 98.12 91 ALA A CA 1
ATOM 664 C C . ALA A 1 91 ? -0.265 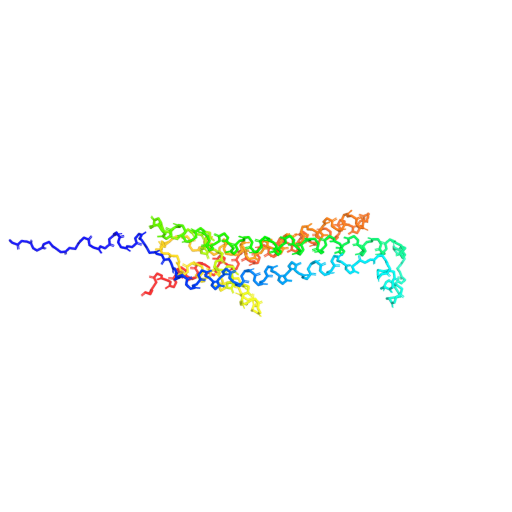-6.490 -3.681 1.00 98.12 91 ALA A C 1
ATOM 666 O O . ALA A 1 91 ? -0.742 -6.635 -2.557 1.00 98.12 91 ALA A O 1
ATOM 667 N N . GLY A 1 92 ? -0.971 -6.735 -4.789 1.00 97.69 92 GLY A N 1
ATOM 668 C CA . GLY A 1 92 ? -2.364 -7.173 -4.778 1.00 97.69 92 GLY A CA 1
ATOM 669 C C . GLY A 1 92 ? -2.563 -8.493 -4.032 1.00 97.69 92 GLY A C 1
ATOM 670 O O . GLY A 1 92 ? -3.405 -8.578 -3.136 1.00 97.69 92 GLY A O 1
ATOM 671 N N . VAL A 1 93 ? -1.739 -9.503 -4.330 1.00 98.25 93 VAL A N 1
ATOM 672 C CA . VAL A 1 93 ? -1.748 -10.799 -3.630 1.00 98.25 93 VAL A CA 1
ATOM 673 C C . VAL A 1 93 ? -1.473 -10.617 -2.140 1.00 98.25 93 VAL A C 1
ATOM 675 O O . VAL A 1 93 ? -2.200 -11.169 -1.315 1.00 98.25 93 VAL A O 1
ATOM 678 N N . LEU A 1 94 ? -0.467 -9.815 -1.782 1.00 97.94 94 LEU A N 1
ATOM 679 C CA . LEU A 1 94 ? -0.137 -9.525 -0.389 1.00 97.94 94 LEU A CA 1
ATOM 680 C C . LEU A 1 94 ? -1.330 -8.916 0.362 1.00 97.94 94 LEU A C 1
ATOM 682 O O . LEU A 1 94 ? -1.647 -9.353 1.469 1.00 97.94 94 LEU A O 1
ATOM 686 N N . THR A 1 95 ? -2.021 -7.948 -0.243 1.00 97.38 95 THR A N 1
ATOM 687 C CA . THR A 1 95 ? -3.207 -7.312 0.346 1.00 97.38 95 THR A CA 1
ATOM 688 C C . THR A 1 95 ? -4.366 -8.300 0.510 1.00 97.38 95 THR A C 1
ATOM 690 O O . THR A 1 95 ? -4.991 -8.327 1.573 1.00 97.38 95 THR A O 1
ATOM 693 N N . VAL A 1 96 ? -4.624 -9.164 -0.482 1.00 97.19 96 VAL A N 1
ATOM 694 C CA . VAL A 1 96 ? -5.652 -10.218 -0.374 1.00 97.19 96 VAL A CA 1
ATOM 695 C C . VAL A 1 96 ? -5.315 -11.189 0.759 1.00 97.19 96 VAL A C 1
ATOM 697 O O . VAL A 1 96 ? -6.173 -11.482 1.593 1.00 97.19 96 VAL A O 1
ATOM 700 N N . VAL A 1 97 ? -4.066 -11.660 0.830 1.00 97.06 97 VAL A N 1
ATOM 701 C CA . VAL A 1 97 ? -3.606 -12.579 1.883 1.00 97.06 97 VAL A CA 1
ATOM 702 C C . VAL A 1 97 ? -3.753 -11.943 3.263 1.00 97.06 97 VAL A C 1
ATOM 704 O O . VAL A 1 97 ? -4.238 -12.607 4.176 1.00 97.06 97 VAL A O 1
ATOM 707 N N . ALA A 1 98 ? -3.416 -10.660 3.419 1.00 93.38 98 ALA A N 1
ATOM 708 C CA . ALA A 1 98 ? -3.611 -9.937 4.674 1.00 93.38 98 ALA A CA 1
ATOM 709 C C . ALA A 1 98 ? -5.095 -9.877 5.083 1.00 93.38 98 ALA A C 1
ATOM 711 O O . ALA A 1 98 ? -5.425 -10.137 6.242 1.00 93.38 98 ALA A O 1
ATOM 712 N N . GLY A 1 99 ? -6.000 -9.607 4.134 1.00 90.94 99 GLY A N 1
ATOM 713 C CA . GLY A 1 99 ? -7.446 -9.610 4.379 1.00 90.94 99 GLY A CA 1
ATOM 714 C C . GLY A 1 99 ? -7.980 -10.980 4.800 1.00 90.94 99 GLY A C 1
ATOM 715 O O . GLY A 1 99 ? -8.717 -11.086 5.782 1.00 90.94 99 GLY A O 1
ATOM 716 N N . VAL A 1 100 ? -7.560 -12.046 4.112 1.00 92.81 100 VAL A N 1
ATOM 717 C CA . VAL A 1 100 ? -7.927 -13.427 4.466 1.00 92.81 100 VAL A CA 1
ATOM 718 C C . VAL A 1 100 ? -7.369 -13.803 5.840 1.00 92.81 100 VAL A C 1
ATOM 720 O O . VAL A 1 100 ? -8.102 -14.346 6.668 1.00 92.81 100 VAL A O 1
ATOM 723 N N . ALA A 1 101 ? -6.100 -13.483 6.110 1.00 90.19 101 ALA A N 1
ATOM 724 C CA . ALA A 1 101 ? -5.451 -13.745 7.388 1.00 90.19 101 ALA A CA 1
ATOM 725 C C . ALA A 1 101 ? -6.200 -13.066 8.542 1.00 90.19 101 ALA A C 1
ATOM 727 O O . ALA A 1 101 ? -6.491 -13.727 9.536 1.00 90.19 101 ALA A O 1
ATOM 728 N N . LEU A 1 102 ? -6.591 -11.795 8.401 1.00 89.31 102 LEU A N 1
ATOM 729 C CA . LEU A 1 102 ? -7.382 -11.093 9.416 1.00 89.31 102 LEU A CA 1
ATOM 730 C C . LEU A 1 102 ? -8.686 -11.829 9.727 1.00 89.31 102 LEU A C 1
ATOM 732 O O . LEU A 1 102 ? -8.958 -12.124 10.890 1.00 89.31 102 LEU A O 1
ATOM 736 N N . VAL A 1 103 ? -9.465 -12.184 8.701 1.00 88.38 103 VAL A N 1
ATOM 737 C CA . VAL A 1 103 ? -10.752 -12.872 8.890 1.00 88.38 103 VAL A CA 1
ATOM 738 C C . VAL A 1 103 ? -10.556 -14.234 9.559 1.00 88.38 103 VAL A C 1
ATOM 740 O O . VAL A 1 103 ? -11.306 -14.585 10.470 1.00 88.38 103 VAL A O 1
ATOM 743 N N . VAL A 1 104 ? -9.553 -15.010 9.141 1.00 88.50 104 VAL A N 1
ATOM 744 C CA . VAL A 1 104 ? -9.287 -16.351 9.681 1.00 88.50 104 VAL A CA 1
ATOM 745 C C . VAL A 1 104 ? -8.764 -16.286 11.116 1.00 88.50 104 VAL A C 1
ATOM 747 O O . VAL A 1 104 ? -9.342 -16.921 11.998 1.00 88.50 104 VAL A O 1
ATOM 750 N N . PHE A 1 105 ? -7.717 -15.503 11.381 1.00 86.06 105 PHE A N 1
ATOM 751 C CA . PHE A 1 105 ? -7.120 -15.416 12.714 1.00 86.06 105 PHE A CA 1
ATOM 752 C C . PHE A 1 105 ? -8.061 -14.756 13.720 1.00 86.06 105 PHE A C 1
ATOM 754 O O . PHE A 1 105 ? -8.139 -15.214 14.855 1.00 86.06 105 PHE A O 1
ATOM 761 N N . HIS A 1 106 ? -8.838 -13.741 13.327 1.00 80.94 106 HIS A N 1
ATOM 762 C CA . HIS A 1 106 ? -9.791 -13.115 14.245 1.00 80.94 106 HIS A CA 1
ATOM 763 C C . HIS A 1 106 ? -10.992 -14.028 14.548 1.00 80.94 106 HIS A C 1
ATOM 765 O O . HIS A 1 106 ? -11.544 -14.017 15.648 1.00 80.94 106 HIS A O 1
ATOM 771 N N . ARG A 1 107 ? -11.396 -14.896 13.608 1.00 81.75 107 ARG A N 1
ATOM 772 C CA . ARG A 1 107 ? -12.359 -15.975 13.900 1.00 81.75 107 ARG A CA 1
ATOM 773 C C . ARG A 1 107 ? -11.816 -16.983 14.899 1.00 81.75 107 ARG A C 1
ATOM 775 O O . ARG A 1 107 ? -12.537 -17.338 15.824 1.00 81.75 107 ARG A O 1
ATOM 782 N N . GLN A 1 108 ? -10.577 -17.429 14.709 1.00 82.38 108 GLN A N 1
ATOM 783 C CA . GLN A 1 108 ? -9.936 -18.383 15.614 1.00 82.38 108 GLN A CA 1
ATOM 784 C C . GLN A 1 108 ? -9.760 -17.786 17.013 1.00 82.38 108 GLN A C 1
ATOM 786 O O . GLN A 1 108 ? -10.167 -18.415 17.985 1.00 82.38 108 GLN A O 1
ATOM 791 N N . ALA A 1 109 ? -9.267 -16.547 17.107 1.00 80.56 109 ALA A N 1
ATOM 792 C CA . ALA A 1 109 ? -9.103 -15.832 18.371 1.00 80.56 109 ALA A CA 1
ATOM 793 C C . ALA A 1 109 ? -10.431 -15.718 19.134 1.00 80.56 109 ALA A C 1
ATOM 795 O O . ALA A 1 109 ? -10.494 -16.029 20.319 1.00 80.56 109 ALA A O 1
ATOM 796 N N . ARG A 1 110 ? -11.531 -15.382 18.447 1.00 75.81 110 ARG A N 1
ATOM 797 C CA . ARG A 1 110 ? -12.861 -15.334 19.078 1.00 75.81 110 ARG A CA 1
ATOM 798 C C . ARG A 1 110 ? -13.370 -16.693 19.531 1.00 75.81 110 ARG A C 1
ATOM 800 O O . ARG A 1 110 ? -13.955 -16.778 20.603 1.00 75.81 110 ARG A O 1
ATOM 807 N N . ALA A 1 111 ? -13.158 -17.744 18.741 1.00 80.81 111 ALA A N 1
ATOM 808 C CA . ALA A 1 111 ? -13.535 -19.099 19.140 1.00 80.81 111 ALA A CA 1
ATOM 809 C C . ALA A 1 111 ? -12.751 -19.569 20.380 1.00 80.81 111 ALA A C 1
ATOM 811 O O . ALA A 1 111 ? -13.290 -20.313 21.194 1.00 80.81 111 ALA A O 1
ATOM 812 N N . ALA A 1 112 ? -11.508 -19.106 20.532 1.00 81.06 112 ALA A N 1
ATOM 813 C CA . ALA A 1 112 ? -10.650 -19.382 21.680 1.00 81.06 112 ALA A CA 1
ATOM 814 C C . ALA A 1 112 ? -10.879 -18.436 22.878 1.00 81.06 112 ALA A C 1
ATOM 816 O O . ALA A 1 112 ? -10.321 -18.673 23.946 1.00 81.06 112 ALA A O 1
ATOM 817 N N . GLY A 1 113 ? -11.689 -17.380 22.727 1.00 74.94 113 GLY A N 1
ATOM 818 C CA . GLY A 1 113 ? -11.871 -16.347 23.753 1.00 74.94 113 GLY A CA 1
ATOM 819 C C . GLY A 1 113 ? -10.631 -15.472 23.982 1.00 74.94 113 GLY A C 1
ATOM 820 O O . GLY A 1 113 ? -10.488 -14.889 25.053 1.00 74.94 113 GLY A O 1
ATOM 821 N N . GLU A 1 114 ? -9.724 -15.393 23.004 1.00 78.44 114 GLU A N 1
ATOM 822 C CA . GLU A 1 114 ? -8.492 -14.607 23.096 1.00 78.44 114 GLU A CA 1
ATOM 823 C C . GLU A 1 114 ? -8.723 -13.110 22.816 1.00 78.44 114 GLU A C 1
ATOM 825 O O . GLU A 1 114 ? -9.563 -12.746 21.982 1.00 78.44 114 GLU A O 1
ATOM 830 N N . PRO A 1 115 ? -7.948 -12.220 23.466 1.00 77.62 115 PRO A N 1
ATOM 831 C CA . PRO A 1 115 ? -8.021 -10.785 23.224 1.00 77.62 115 PRO A CA 1
ATOM 832 C C . PRO A 1 115 ? -7.571 -10.416 21.804 1.00 77.62 115 PRO A C 1
ATOM 834 O O . PRO A 1 115 ? -6.764 -11.099 21.167 1.00 77.62 115 PRO A O 1
ATOM 837 N N . THR A 1 116 ? -8.070 -9.281 21.305 1.00 81.69 116 THR A N 1
ATOM 838 C CA . THR A 1 116 ? -7.716 -8.803 19.959 1.00 81.69 116 THR A CA 1
ATOM 839 C C . THR A 1 116 ? -6.243 -8.404 19.907 1.00 81.69 116 THR A C 1
ATOM 841 O O . THR A 1 116 ? -5.781 -7.567 20.679 1.00 81.69 116 THR A O 1
ATOM 844 N N . GLN A 1 117 ? -5.493 -8.994 18.978 1.00 83.81 117 GLN A N 1
ATOM 845 C CA . GLN A 1 117 ? -4.061 -8.743 18.858 1.00 83.81 117 GLN A CA 1
ATOM 846 C C . GLN A 1 117 ? -3.787 -7.402 18.160 1.00 83.81 117 GLN A C 1
ATOM 848 O O . GLN A 1 117 ? -4.480 -7.015 17.218 1.00 83.81 117 GLN A O 1
ATOM 853 N N . ARG A 1 118 ? -2.713 -6.711 18.564 1.00 88.19 118 ARG A N 1
ATOM 854 C CA . ARG A 1 118 ? -2.362 -5.372 18.046 1.00 88.19 118 ARG A CA 1
ATOM 855 C C . ARG A 1 118 ? -2.210 -5.313 16.524 1.00 88.19 118 ARG A C 1
ATOM 857 O O . ARG A 1 118 ? -2.546 -4.302 15.917 1.00 88.19 118 ARG A O 1
ATOM 864 N N . TRP A 1 119 ? -1.706 -6.371 15.891 1.00 84.69 119 TRP A N 1
ATOM 865 C CA . TRP A 1 119 ? -1.554 -6.387 14.434 1.00 84.69 119 TRP A CA 1
ATOM 866 C C . TRP A 1 119 ? -2.900 -6.364 13.701 1.00 84.69 119 TRP A C 1
ATOM 868 O O . TRP A 1 119 ? -2.980 -5.779 12.626 1.00 84.69 119 TRP A O 1
ATOM 878 N N . MET A 1 120 ? -3.962 -6.914 14.302 1.00 89.00 120 MET A N 1
ATOM 879 C CA . MET A 1 120 ? -5.318 -6.844 13.753 1.00 89.00 120 MET A CA 1
ATOM 880 C C . MET A 1 120 ? -5.842 -5.406 13.817 1.00 89.00 120 MET A C 1
ATOM 882 O O . MET A 1 120 ? -6.352 -4.903 12.822 1.00 89.00 120 MET A O 1
ATOM 886 N N . LEU A 1 121 ? -5.635 -4.716 14.948 1.00 91.44 121 LEU A N 1
ATOM 887 C CA . LEU A 1 121 ? -5.964 -3.291 15.101 1.00 91.44 121 LEU A CA 1
ATOM 888 C C . LEU A 1 121 ? -5.206 -2.430 14.084 1.00 91.44 121 LEU A C 1
ATOM 890 O O . LEU A 1 121 ? -5.797 -1.574 13.430 1.00 91.44 121 LEU A O 1
ATOM 894 N N . GLY A 1 122 ? -3.912 -2.705 13.900 1.00 92.56 122 GLY A N 1
ATOM 895 C CA . GLY A 1 122 ? -3.094 -2.050 12.884 1.00 92.56 122 GLY A CA 1
ATOM 896 C C . GLY A 1 122 ? -3.663 -2.237 11.476 1.00 92.56 122 GLY A C 1
ATOM 897 O O . GLY A 1 122 ? -3.782 -1.275 10.725 1.00 92.56 122 GLY A O 1
ATOM 898 N N . LEU A 1 123 ? -4.080 -3.453 11.123 1.00 92.56 123 LEU A N 1
ATOM 899 C CA . LEU A 1 123 ? -4.626 -3.739 9.799 1.00 92.56 123 LEU A CA 1
ATOM 900 C C . LEU A 1 123 ? -5.999 -3.077 9.567 1.00 92.56 123 LEU A C 1
ATOM 902 O O . LEU A 1 123 ? -6.256 -2.582 8.472 1.00 92.56 123 LEU A O 1
ATOM 906 N N . VAL A 1 124 ? -6.845 -2.977 10.600 1.00 93.00 124 VAL A N 1
ATOM 907 C CA . VAL A 1 124 ? -8.080 -2.168 10.549 1.00 93.00 124 VAL A CA 1
ATOM 908 C C . VAL A 1 124 ? -7.748 -0.691 10.326 1.00 93.00 124 VAL A C 1
ATOM 910 O O . VAL A 1 124 ? -8.340 -0.054 9.455 1.00 93.00 124 VAL A O 1
ATOM 913 N N . GLY A 1 125 ? -6.763 -0.153 11.050 1.00 94.25 125 GLY A N 1
ATOM 914 C CA . GLY A 1 125 ? -6.280 1.212 10.842 1.00 94.25 125 GLY A CA 1
ATOM 915 C C . GLY A 1 125 ? -5.768 1.451 9.425 1.00 94.25 125 GLY A C 1
ATOM 916 O O . GLY A 1 125 ? -6.105 2.460 8.813 1.00 94.25 125 GLY A O 1
ATOM 917 N N . ALA A 1 126 ? -5.027 0.496 8.862 1.00 95.44 126 ALA A N 1
ATOM 918 C CA . ALA A 1 126 ? -4.564 0.569 7.481 1.00 95.44 126 ALA A CA 1
ATOM 919 C C . ALA A 1 126 ? -5.733 0.642 6.488 1.00 95.44 126 ALA A C 1
ATOM 921 O O . ALA A 1 126 ? -5.708 1.462 5.572 1.00 95.44 126 ALA A O 1
ATOM 922 N N . VAL A 1 127 ? -6.793 -0.147 6.699 1.00 96.06 127 VAL A N 1
ATOM 923 C CA . VAL A 1 127 ? -8.010 -0.066 5.876 1.00 96.06 127 VAL A CA 1
ATOM 924 C C . VAL A 1 127 ? -8.667 1.303 5.985 1.00 96.06 127 VAL A C 1
ATOM 926 O O . VAL A 1 127 ? -9.050 1.871 4.965 1.00 96.06 127 VAL A O 1
ATOM 929 N N . VAL A 1 128 ? -8.747 1.879 7.184 1.00 96.44 128 VAL A N 1
ATOM 930 C CA . VAL A 1 128 ? -9.261 3.244 7.361 1.00 96.44 128 VAL A CA 1
ATOM 931 C C . VAL A 1 128 ? -8.409 4.254 6.590 1.00 96.44 128 VAL A C 1
ATOM 933 O O . VAL A 1 128 ? -8.973 5.108 5.907 1.00 96.44 128 VAL A O 1
ATOM 936 N N . SER A 1 129 ? -7.077 4.147 6.621 1.00 96.06 129 SER A N 1
ATOM 937 C CA . SER A 1 129 ? -6.186 5.015 5.835 1.00 96.06 129 SER A CA 1
ATOM 938 C C . SER A 1 129 ? -6.378 4.870 4.328 1.00 96.06 129 SER A C 1
ATOM 940 O O . SER A 1 129 ? -6.309 5.866 3.614 1.00 96.06 129 SER A O 1
ATOM 942 N N . VAL A 1 130 ? -6.648 3.658 3.838 1.00 93.38 130 VAL A N 1
ATOM 943 C CA . VAL A 1 130 ? -6.938 3.409 2.418 1.00 93.38 130 VAL A CA 1
ATOM 944 C C . VAL A 1 130 ? -8.288 4.009 2.025 1.00 93.38 130 VAL A C 1
ATOM 946 O O . VAL A 1 130 ? -8.370 4.757 1.055 1.00 93.38 130 VAL A O 1
ATOM 949 N N . VAL A 1 131 ? -9.341 3.749 2.803 1.00 95.75 131 VAL A N 1
ATOM 950 C CA . VAL A 1 131 ? -10.697 4.264 2.537 1.00 95.75 131 VAL A CA 1
ATOM 951 C C . VAL A 1 131 ? -10.736 5.791 2.602 1.00 95.75 131 VAL A C 1
ATOM 953 O O . VAL A 1 131 ? -11.406 6.435 1.799 1.00 95.75 131 VAL A O 1
ATOM 956 N N . THR A 1 132 ? -9.987 6.382 3.532 1.00 95.69 132 THR A N 1
ATOM 957 C CA . THR A 1 132 ? -9.858 7.838 3.671 1.00 95.69 132 THR A CA 1
ATOM 958 C C . THR A 1 132 ? -8.713 8.417 2.842 1.00 95.69 132 THR A C 1
ATOM 960 O O . THR A 1 132 ? -8.404 9.591 2.998 1.00 95.69 132 THR A O 1
ATOM 963 N N . GLY A 1 133 ? -8.093 7.636 1.947 1.00 92.75 133 GLY A N 1
ATOM 964 C CA . GLY A 1 133 ? -6.877 8.000 1.207 1.00 92.75 133 GLY A CA 1
ATOM 965 C C . GLY A 1 133 ? -6.996 9.235 0.312 1.00 92.75 133 GLY A C 1
ATOM 966 O O . GLY A 1 133 ? -5.986 9.825 -0.057 1.00 92.75 133 GLY A O 1
ATOM 967 N N . PHE A 1 134 ? -8.220 9.679 0.016 1.00 93.25 134 PHE A N 1
ATOM 968 C CA . PHE A 1 134 ? -8.475 10.965 -0.637 1.00 93.25 134 PHE A CA 1
ATOM 969 C C . PHE A 1 134 ? -8.119 12.173 0.252 1.00 93.25 134 PHE A C 1
ATOM 971 O O . PHE A 1 134 ? -8.030 13.299 -0.235 1.00 93.25 134 PHE A O 1
ATOM 978 N N . LEU A 1 135 ? -7.910 11.957 1.553 1.00 95.38 135 LEU A N 1
ATOM 979 C CA . LEU A 1 135 ? -7.424 12.948 2.501 1.00 95.38 135 LEU A CA 1
ATOM 980 C C . LEU A 1 135 ? -5.908 12.823 2.659 1.00 95.38 135 LEU A C 1
ATOM 982 O O . LEU A 1 135 ? -5.392 11.771 3.021 1.00 95.38 135 LEU A O 1
ATOM 986 N N . ILE A 1 136 ? -5.200 13.947 2.558 1.00 93.06 136 ILE A N 1
ATOM 987 C CA . ILE A 1 136 ? -3.751 14.042 2.836 1.00 93.06 136 ILE A CA 1
ATOM 988 C C . ILE A 1 136 ? -3.420 13.715 4.312 1.00 93.06 136 ILE A C 1
ATOM 990 O O . ILE A 1 136 ? -2.263 13.606 4.697 1.00 93.06 136 ILE A O 1
ATOM 994 N N . VAL A 1 137 ? -4.417 13.547 5.181 1.00 95.56 137 VAL A N 1
ATOM 995 C CA . VAL A 1 137 ? -4.237 13.147 6.589 1.00 95.56 137 VAL A CA 1
ATOM 996 C C . VAL A 1 137 ? -4.768 11.739 6.877 1.00 95.56 137 VAL A C 1
ATOM 998 O O . VAL A 1 137 ? -4.927 11.368 8.037 1.00 95.56 137 VAL A O 1
ATOM 1001 N N . SER A 1 138 ? -5.034 10.928 5.851 1.00 95.88 138 SER A N 1
ATOM 1002 C CA . SER A 1 138 ? -5.586 9.577 6.015 1.00 95.88 138 SER A CA 1
ATOM 1003 C C . SER A 1 138 ? -4.781 8.646 6.938 1.00 95.88 138 SER A C 1
ATOM 1005 O O . SER A 1 138 ? -5.406 7.895 7.699 1.00 95.88 138 SER A O 1
ATOM 1007 N N . PRO A 1 139 ? -3.428 8.688 6.984 1.00 95.81 139 PRO A N 1
ATOM 1008 C CA . PRO A 1 139 ? -2.691 7.843 7.920 1.00 95.81 139 PRO A CA 1
ATOM 1009 C C . PRO A 1 139 ? -2.966 8.241 9.378 1.00 95.81 139 PRO A C 1
ATOM 1011 O O . PRO A 1 139 ? -3.123 7.381 10.241 1.00 95.81 139 PRO A O 1
ATOM 1014 N N . LEU A 1 140 ? -3.153 9.540 9.644 1.00 96.69 140 LEU A N 1
ATOM 1015 C CA . LEU A 1 140 ? -3.526 10.046 10.968 1.00 96.69 140 LEU A CA 1
ATOM 1016 C C . LEU A 1 140 ? -4.862 9.459 11.436 1.00 96.69 140 LEU A C 1
ATOM 1018 O O . LEU A 1 140 ? -4.975 9.004 12.573 1.00 96.69 140 LEU A O 1
ATOM 1022 N N . LEU A 1 141 ? -5.859 9.420 10.549 1.00 96.38 141 LEU A N 1
ATOM 1023 C CA . LEU A 1 141 ? -7.171 8.850 10.860 1.00 96.38 141 LEU A CA 1
ATOM 1024 C C . LEU A 1 141 ? -7.086 7.343 11.111 1.00 96.38 141 LEU A C 1
ATOM 1026 O O . LEU A 1 141 ? -7.640 6.855 12.094 1.00 96.38 141 LEU A O 1
ATOM 1030 N N . GLY A 1 142 ? -6.360 6.611 10.265 1.00 94.75 142 GLY A N 1
ATOM 1031 C CA . GLY A 1 142 ? -6.211 5.166 10.424 1.00 94.75 142 GLY A CA 1
ATOM 1032 C C . GLY A 1 142 ? -5.491 4.773 11.707 1.00 94.75 142 GLY A C 1
ATOM 1033 O O . GLY A 1 142 ? -5.961 3.900 12.437 1.00 94.75 142 GLY A O 1
ATOM 1034 N N . GLY A 1 143 ? -4.403 5.469 12.041 1.00 95.00 143 GLY A N 1
ATOM 1035 C CA . GLY A 1 143 ? -3.715 5.277 13.312 1.00 95.00 143 GLY A CA 1
ATOM 1036 C C . GLY A 1 143 ? -4.592 5.610 14.520 1.00 95.00 143 GLY A C 1
ATOM 1037 O O . GLY A 1 143 ? -4.592 4.863 15.497 1.00 95.00 143 GLY A O 1
ATOM 1038 N N . GLY A 1 144 ? -5.381 6.687 14.437 1.00 94.25 144 GLY A N 1
ATOM 1039 C CA . GLY A 1 144 ? -6.328 7.074 15.483 1.00 94.25 144 GLY A CA 1
ATOM 1040 C C . GLY A 1 144 ? -7.410 6.029 15.723 1.00 94.25 144 GLY A C 1
ATOM 1041 O O . GLY A 1 144 ? -7.606 5.623 16.865 1.00 94.25 144 GLY A O 1
ATOM 1042 N N . VAL A 1 145 ? -8.052 5.532 14.661 1.00 94.31 145 VAL A N 1
ATOM 1043 C CA . VAL A 1 145 ? -9.072 4.476 14.774 1.00 94.31 145 VAL A CA 1
ATOM 1044 C C . VAL A 1 145 ? -8.473 3.180 15.321 1.00 94.31 145 VAL A C 1
ATOM 1046 O O . VAL A 1 145 ? -9.072 2.568 16.202 1.00 94.31 145 VAL A O 1
ATOM 1049 N N . ALA A 1 146 ? -7.282 2.779 14.865 1.00 92.38 146 ALA A N 1
ATOM 1050 C CA . ALA A 1 146 ? -6.621 1.568 15.356 1.00 92.38 146 ALA A CA 1
ATOM 1051 C C . ALA A 1 146 ? -6.395 1.598 16.873 1.00 92.38 146 ALA A C 1
ATOM 1053 O O . ALA A 1 146 ? -6.607 0.594 17.548 1.00 92.38 146 ALA A O 1
ATOM 1054 N N . SER A 1 147 ? -5.971 2.745 17.404 1.00 91.31 147 SER A N 1
ATOM 1055 C CA . SER A 1 147 ? -5.703 2.904 18.834 1.00 91.31 147 SER A CA 1
ATOM 1056 C C . SER A 1 147 ? -6.952 3.184 19.664 1.00 91.31 147 SER A C 1
ATOM 1058 O O . SER A 1 147 ? -6.991 2.777 20.816 1.00 91.31 147 SER A O 1
ATOM 1060 N N . TYR A 1 148 ? -7.968 3.841 19.098 1.00 88.75 148 TYR A N 1
ATOM 1061 C CA . TYR A 1 148 ? -9.259 4.049 19.762 1.00 88.75 148 TYR A CA 1
ATOM 1062 C C . TYR A 1 148 ? -9.991 2.723 20.020 1.00 88.75 148 TYR A C 1
ATOM 1064 O O . TYR A 1 148 ? -10.701 2.577 21.008 1.00 88.75 148 TYR A O 1
ATOM 1072 N N . LEU A 1 149 ? -9.798 1.740 19.136 1.00 87.94 149 LEU A N 1
ATOM 1073 C CA . LEU A 1 149 ? -10.350 0.394 19.282 1.00 87.94 149 LEU A CA 1
ATOM 1074 C C . LEU A 1 149 ? -9.502 -0.525 20.181 1.00 87.94 149 LEU A C 1
ATOM 1076 O O . LEU A 1 149 ? -9.894 -1.672 20.385 1.00 87.94 149 LEU A O 1
ATOM 1080 N N . ASP A 1 150 ? -8.342 -0.080 20.680 1.00 84.44 150 ASP A N 1
ATOM 1081 C CA . ASP A 1 150 ? -7.455 -0.910 21.504 1.00 84.44 150 ASP A CA 1
ATOM 1082 C C . ASP A 1 150 ? -8.044 -1.084 22.919 1.00 84.44 150 ASP A C 1
ATOM 1084 O O . ASP A 1 150 ? -8.130 -0.111 23.668 1.00 84.44 150 ASP A O 1
ATOM 1088 N N . PRO A 1 151 ? -8.441 -2.306 23.325 1.00 69.44 151 PRO A N 1
ATOM 1089 C CA . PRO A 1 151 ? -9.067 -2.535 24.625 1.00 69.44 151 PRO A CA 1
ATOM 1090 C C . PRO A 1 151 ? -8.071 -2.457 25.794 1.00 69.44 151 PRO A C 1
ATOM 1092 O O . PRO A 1 151 ? -8.499 -2.387 26.948 1.00 69.44 151 PRO A O 1
ATOM 1095 N N . VAL A 1 152 ? -6.755 -2.492 25.527 1.00 67.06 152 VAL A N 1
ATOM 1096 C CA . VAL A 1 152 ? -5.704 -2.415 26.553 1.00 67.06 152 VAL A CA 1
ATOM 1097 C C . VAL A 1 152 ? -5.110 -1.013 26.558 1.00 67.06 152 VAL A C 1
ATOM 1099 O O . VAL A 1 152 ? -4.068 -0.692 25.982 1.00 67.06 152 VAL A O 1
ATOM 1102 N N . GLU A 1 153 ? -5.847 -0.167 27.245 1.00 62.25 153 GLU A N 1
ATOM 1103 C CA . GLU A 1 153 ? -5.640 1.258 27.377 1.00 62.25 153 GLU A CA 1
ATOM 1104 C C . GLU A 1 153 ? -4.301 1.556 28.102 1.00 62.25 153 GLU A C 1
ATOM 1106 O O . GLU A 1 153 ? -3.882 0.820 29.002 1.00 62.25 153 GLU A O 1
ATOM 1111 N N . HIS A 1 154 ? -3.640 2.652 27.705 1.00 52.62 154 HIS A N 1
ATOM 1112 C CA . HIS A 1 154 ? -2.732 3.507 28.503 1.00 52.62 154 HIS A CA 1
ATOM 1113 C C . HIS A 1 154 ? -1.275 3.726 28.062 1.00 52.62 154 HIS A C 1
ATOM 1115 O O . HIS A 1 154 ? -0.724 4.748 28.460 1.00 52.62 154 HIS A O 1
ATOM 1121 N N . ARG A 1 155 ? -0.600 2.900 27.244 1.00 55.25 155 ARG A N 1
ATOM 1122 C CA . ARG A 1 155 ? 0.793 3.251 26.813 1.00 55.25 155 ARG A CA 1
ATOM 1123 C C . ARG A 1 155 ? 1.198 2.880 25.393 1.00 55.25 155 ARG A C 1
ATOM 1125 O O . ARG A 1 155 ? 2.333 3.139 24.996 1.00 55.25 155 ARG A O 1
ATOM 1132 N N . SER A 1 156 ? 0.307 2.265 24.621 1.00 71.56 156 SER A N 1
ATOM 1133 C CA . SER A 1 156 ? 0.701 1.638 23.359 1.00 71.56 156 SER A CA 1
ATOM 1134 C C . SER A 1 156 ? 0.107 2.245 22.093 1.00 71.56 156 SER A C 1
ATOM 1136 O O . SER A 1 156 ? 0.535 1.850 21.012 1.00 71.56 156 SER A O 1
ATOM 1138 N N . GLY A 1 157 ? -0.764 3.255 22.205 1.00 82.44 157 GLY A N 1
ATOM 1139 C CA . GLY A 1 157 ? -1.428 3.883 21.056 1.00 82.44 157 GLY A CA 1
ATOM 1140 C C . GLY A 1 157 ? -0.465 4.383 19.975 1.00 82.44 157 GLY A C 1
ATOM 1141 O O . GLY A 1 157 ? -0.726 4.210 18.790 1.00 82.44 157 GLY A O 1
ATOM 1142 N N . PHE A 1 158 ? 0.714 4.884 20.358 1.00 90.31 158 PHE A N 1
ATOM 1143 C CA . PHE A 1 158 ? 1.774 5.229 19.403 1.00 90.31 158 PHE A CA 1
ATOM 1144 C C . PHE A 1 158 ? 2.244 4.016 18.581 1.00 90.31 158 PHE A C 1
ATOM 1146 O O . PHE A 1 158 ? 2.421 4.109 17.371 1.00 90.31 158 PHE A O 1
ATOM 1153 N N . ARG A 1 159 ? 2.430 2.854 19.225 1.00 90.56 159 ARG A N 1
ATOM 1154 C CA . ARG A 1 159 ? 2.865 1.610 18.567 1.00 90.56 159 ARG A CA 1
ATOM 1155 C C . ARG A 1 159 ? 1.754 1.008 17.712 1.00 90.56 159 ARG A C 1
ATOM 1157 O O . ARG A 1 159 ? 2.047 0.522 16.626 1.00 90.56 159 ARG A O 1
ATOM 1164 N N . THR A 1 160 ? 0.512 1.025 18.195 1.00 92.25 160 THR A N 1
ATOM 1165 C CA . THR A 1 160 ? -0.658 0.545 17.443 1.00 92.25 160 THR A CA 1
ATOM 1166 C C . THR A 1 160 ? -0.879 1.404 16.195 1.00 92.25 160 THR A C 1
ATOM 1168 O O . THR A 1 160 ? -0.979 0.864 15.094 1.00 92.25 160 THR A O 1
ATOM 1171 N N . GLY A 1 161 ? -0.811 2.731 16.333 1.00 93.06 161 GLY A N 1
ATOM 1172 C CA . GLY A 1 161 ? -0.873 3.666 15.212 1.00 93.06 161 GLY A CA 1
ATOM 1173 C C . GLY A 1 161 ? 0.292 3.514 14.232 1.00 93.06 161 GLY A C 1
ATOM 1174 O O . GLY A 1 161 ? 0.071 3.403 13.030 1.00 93.06 161 GLY A O 1
ATOM 1175 N N . ALA A 1 162 ? 1.533 3.418 14.716 1.00 95.75 162 ALA A N 1
ATOM 1176 C CA . ALA A 1 162 ? 2.695 3.172 13.857 1.00 95.75 162 ALA A CA 1
ATOM 1177 C C . ALA A 1 162 ? 2.533 1.881 13.039 1.00 95.75 162 ALA A C 1
ATOM 1179 O O . ALA A 1 162 ? 2.826 1.862 11.845 1.00 95.75 162 ALA A O 1
ATOM 1180 N N . LEU A 1 163 ? 2.024 0.817 13.666 1.00 95.06 163 LEU A N 1
ATOM 1181 C CA . LEU A 1 163 ? 1.779 -0.461 13.007 1.00 95.06 163 LEU A CA 1
ATOM 1182 C C . LEU A 1 163 ? 0.695 -0.352 11.925 1.00 95.06 163 LEU A C 1
ATOM 1184 O O . LEU A 1 163 ? 0.842 -0.963 10.869 1.00 95.06 163 LEU A O 1
ATOM 1188 N N . ALA A 1 164 ? -0.341 0.466 12.143 1.00 96.00 164 ALA A N 1
ATOM 1189 C CA . ALA A 1 164 ? -1.320 0.783 11.104 1.00 96.00 164 ALA A CA 1
ATOM 1190 C C . ALA A 1 164 ? -0.669 1.460 9.890 1.00 96.00 164 ALA A C 1
ATOM 1192 O O . ALA A 1 164 ? -0.893 1.041 8.756 1.00 96.00 164 ALA A O 1
ATOM 1193 N N . GLY A 1 165 ? 0.209 2.437 10.130 1.00 95.88 165 GLY A N 1
ATOM 1194 C CA . GLY A 1 165 ? 0.973 3.093 9.069 1.00 95.88 165 GLY A CA 1
ATOM 1195 C C . GLY A 1 165 ? 1.886 2.130 8.306 1.00 95.88 165 GLY A C 1
ATOM 1196 O O . GLY A 1 165 ? 1.941 2.183 7.080 1.00 95.88 165 GLY A O 1
ATOM 1197 N N . VAL A 1 166 ? 2.550 1.203 9.010 1.00 97.25 166 VAL A N 1
ATOM 1198 C CA . VAL A 1 166 ? 3.364 0.149 8.379 1.00 97.25 166 VAL A CA 1
ATOM 1199 C C . VAL A 1 166 ? 2.499 -0.712 7.461 1.00 97.25 166 VAL A C 1
ATOM 1201 O O . VAL A 1 166 ? 2.833 -0.882 6.292 1.00 97.25 166 VAL A O 1
ATOM 1204 N N . PHE A 1 167 ? 1.368 -1.224 7.946 1.00 96.94 167 PHE A N 1
ATOM 1205 C CA . PHE A 1 167 ? 0.493 -2.058 7.120 1.00 96.94 167 PHE A CA 1
ATOM 1206 C C . PHE A 1 167 ? -0.085 -1.310 5.916 1.00 96.94 167 PHE A C 1
ATOM 1208 O O . PHE A 1 167 ? -0.221 -1.906 4.850 1.00 96.94 167 PHE A O 1
ATOM 1215 N N . ALA A 1 168 ? -0.376 -0.015 6.058 1.00 96.00 168 ALA A N 1
ATOM 1216 C CA . ALA A 1 168 ? -0.869 0.811 4.962 1.00 96.00 168 ALA A CA 1
ATOM 1217 C C . ALA A 1 168 ? 0.182 1.026 3.858 1.00 96.00 168 ALA A C 1
ATOM 1219 O O . ALA A 1 168 ? -0.163 1.011 2.679 1.00 96.00 168 ALA A O 1
ATOM 1220 N N . VAL A 1 169 ? 1.460 1.204 4.219 1.00 97.31 169 VAL A N 1
ATOM 1221 C CA . VAL A 1 169 ? 2.523 1.523 3.248 1.00 97.31 169 VAL A CA 1
ATOM 1222 C C . VAL A 1 169 ? 3.178 0.288 2.626 1.00 97.31 169 VAL A C 1
ATOM 1224 O O . VAL A 1 169 ? 3.710 0.370 1.523 1.00 97.31 169 VAL A O 1
ATOM 1227 N N . VAL A 1 170 ? 3.132 -0.873 3.287 1.00 97.56 170 VAL A N 1
ATOM 1228 C CA . VAL A 1 170 ? 3.802 -2.104 2.825 1.00 97.56 170 VAL A CA 1
ATOM 1229 C C . VAL A 1 170 ? 3.474 -2.484 1.368 1.00 97.56 170 VAL A C 1
ATOM 1231 O O . VAL A 1 170 ? 4.424 -2.729 0.625 1.00 97.56 170 VAL A O 1
ATOM 1234 N N . PRO A 1 171 ? 2.208 -2.493 0.897 1.00 97.19 171 PRO A N 1
ATOM 1235 C CA . PRO A 1 171 ? 1.909 -2.798 -0.506 1.00 97.19 171 PRO A CA 1
ATOM 1236 C C . PRO A 1 171 ? 2.585 -1.829 -1.485 1.00 97.19 171 PRO A C 1
ATOM 1238 O O . PRO A 1 171 ? 3.106 -2.254 -2.512 1.00 97.19 171 PRO A O 1
ATOM 1241 N N . VAL A 1 172 ? 2.654 -0.540 -1.137 1.00 96.25 172 VAL A N 1
ATOM 1242 C CA . VAL A 1 172 ? 3.344 0.481 -1.942 1.00 96.25 172 VAL A CA 1
ATOM 1243 C C . VAL A 1 172 ? 4.845 0.198 -1.995 1.00 96.25 172 VAL A C 1
ATOM 1245 O O . VAL A 1 172 ? 5.445 0.264 -3.064 1.00 96.25 172 VAL A O 1
ATOM 1248 N N . LEU A 1 173 ? 5.454 -0.177 -0.866 1.00 97.81 173 LEU A N 1
ATOM 1249 C CA . LEU A 1 173 ? 6.878 -0.522 -0.816 1.00 97.81 173 LEU A CA 1
ATOM 1250 C C . LEU A 1 173 ? 7.215 -1.748 -1.670 1.00 97.81 173 LEU A C 1
ATOM 1252 O O . LEU A 1 173 ? 8.292 -1.785 -2.259 1.00 97.81 173 LEU A O 1
ATOM 1256 N N . VAL A 1 174 ? 6.302 -2.719 -1.778 1.00 98.19 174 VAL A N 1
ATOM 1257 C CA . VAL A 1 174 ? 6.463 -3.852 -2.703 1.00 98.19 174 VAL A CA 1
ATOM 1258 C C . VAL A 1 174 ? 6.516 -3.353 -4.144 1.00 98.19 174 VAL A C 1
ATOM 1260 O O . VAL A 1 174 ? 7.456 -3.687 -4.857 1.00 98.19 174 VAL A O 1
ATOM 1263 N N . VAL A 1 175 ? 5.582 -2.497 -4.567 1.00 97.81 175 VAL A N 1
ATOM 1264 C CA . VAL A 1 175 ? 5.596 -1.938 -5.932 1.00 97.81 175 VAL A CA 1
ATOM 1265 C C . VAL A 1 175 ? 6.887 -1.162 -6.201 1.00 97.81 175 VAL A C 1
ATOM 1267 O O . VAL A 1 175 ? 7.513 -1.359 -7.240 1.00 97.81 175 VAL A O 1
ATOM 1270 N N . VAL A 1 176 ? 7.330 -0.328 -5.255 1.00 97.25 176 VAL A N 1
ATOM 1271 C CA . VAL A 1 176 ? 8.572 0.447 -5.404 1.00 97.25 176 VAL A CA 1
ATOM 1272 C C . VAL A 1 176 ? 9.796 -0.462 -5.504 1.00 97.25 176 VAL A C 1
ATOM 1274 O O . VAL A 1 176 ? 10.657 -0.222 -6.346 1.00 97.25 176 VAL A O 1
ATOM 1277 N N . LEU A 1 177 ? 9.872 -1.523 -4.695 1.00 97.88 177 LEU A N 1
ATOM 1278 C CA . LEU A 1 177 ? 10.963 -2.495 -4.762 1.00 97.88 177 LEU A CA 1
ATOM 1279 C C . LEU A 1 177 ? 11.054 -3.131 -6.152 1.00 97.88 177 LEU A C 1
ATOM 1281 O O . LEU A 1 177 ? 12.136 -3.190 -6.729 1.00 97.88 177 LEU A O 1
ATOM 1285 N N . PHE A 1 178 ? 9.921 -3.565 -6.702 1.00 97.75 178 PHE A N 1
ATOM 1286 C CA . PHE A 1 178 ? 9.866 -4.122 -8.051 1.00 97.75 178 PHE A CA 1
ATOM 1287 C C . PHE A 1 178 ? 10.207 -3.074 -9.117 1.00 97.75 178 PHE A C 1
ATOM 1289 O O . PHE A 1 178 ? 10.955 -3.380 -10.037 1.00 97.75 178 PHE A O 1
ATOM 1296 N N . GLY A 1 179 ? 9.770 -1.822 -8.958 1.00 95.62 179 GLY A N 1
ATOM 1297 C CA . GLY A 1 179 ? 10.179 -0.717 -9.830 1.00 95.62 179 GLY A CA 1
ATOM 1298 C C . GLY A 1 179 ? 11.692 -0.470 -9.824 1.00 95.62 179 GLY A C 1
ATOM 1299 O O . GLY A 1 179 ? 12.278 -0.233 -10.876 1.00 95.62 179 GLY A O 1
ATOM 1300 N N . ILE A 1 180 ? 12.352 -0.598 -8.666 1.00 96.00 180 ILE A N 1
ATOM 1301 C CA . ILE A 1 180 ? 13.820 -0.542 -8.569 1.00 96.00 180 ILE A CA 1
ATOM 1302 C C . ILE A 1 180 ? 14.446 -1.707 -9.343 1.00 96.00 180 ILE A C 1
ATOM 1304 O O . ILE A 1 180 ? 15.390 -1.487 -10.098 1.00 96.00 180 ILE A O 1
ATOM 1308 N N . VAL A 1 181 ? 13.919 -2.928 -9.203 1.00 96.62 181 VAL A N 1
ATOM 1309 C CA . VAL A 1 181 ? 14.403 -4.082 -9.982 1.00 96.62 181 VAL A CA 1
ATOM 1310 C C . VAL A 1 181 ? 14.235 -3.840 -11.484 1.00 96.62 181 VAL A C 1
ATOM 1312 O O . VAL A 1 181 ? 15.177 -4.069 -12.236 1.00 96.62 181 VAL A O 1
ATOM 1315 N N . GLY A 1 182 ? 13.093 -3.294 -11.908 1.00 94.69 182 GLY A N 1
ATOM 1316 C CA . GLY A 1 182 ? 12.843 -2.902 -13.296 1.00 94.69 182 GLY A CA 1
ATOM 1317 C C . GLY A 1 182 ? 13.830 -1.866 -13.814 1.00 94.69 182 GLY A C 1
ATOM 1318 O O . GLY A 1 182 ? 14.364 -2.024 -14.909 1.00 94.69 182 GLY A O 1
ATOM 1319 N N . ALA A 1 183 ? 14.152 -0.857 -13.002 1.00 92.75 183 ALA A N 1
ATOM 1320 C CA . ALA A 1 183 ? 15.179 0.120 -13.341 1.00 92.75 183 ALA A CA 1
ATOM 1321 C C . ALA A 1 183 ? 16.548 -0.550 -13.544 1.00 92.75 183 ALA A C 1
ATOM 1323 O O . ALA A 1 183 ? 17.218 -0.266 -14.528 1.00 92.75 183 ALA A O 1
ATOM 1324 N N . PHE A 1 184 ? 16.952 -1.476 -12.668 1.00 93.75 184 PHE A N 1
ATOM 1325 C CA . PHE A 1 184 ? 18.210 -2.219 -12.832 1.00 93.75 184 PHE A CA 1
ATOM 1326 C C . PHE A 1 184 ? 18.211 -3.205 -14.003 1.00 93.75 184 PHE A C 1
ATOM 1328 O O . PHE A 1 184 ? 19.280 -3.520 -14.518 1.00 93.75 184 PHE A O 1
ATOM 1335 N N . ALA A 1 185 ? 17.043 -3.696 -14.411 1.00 93.44 185 ALA A N 1
ATOM 1336 C CA . ALA A 1 185 ? 16.911 -4.596 -15.548 1.00 93.44 185 ALA A CA 1
ATOM 1337 C C . ALA A 1 185 ? 16.929 -3.853 -16.894 1.00 93.44 185 ALA A C 1
ATOM 1339 O O . ALA A 1 185 ? 17.450 -4.388 -17.867 1.00 93.44 185 ALA A O 1
ATOM 1340 N N . GLY A 1 186 ? 16.357 -2.646 -16.946 1.00 89.62 186 GLY A N 1
ATOM 1341 C CA . GLY A 1 186 ? 16.155 -1.890 -18.185 1.00 89.62 186 GLY A CA 1
ATOM 1342 C C . GLY A 1 186 ? 17.121 -0.735 -18.432 1.00 89.62 186 GLY A C 1
ATOM 1343 O O . GLY A 1 186 ? 17.223 -0.262 -19.557 1.00 89.62 186 GLY A O 1
ATOM 1344 N N . LEU A 1 187 ? 17.813 -0.247 -17.401 1.00 89.62 187 LEU A N 1
ATOM 1345 C CA . LEU A 1 187 ? 18.667 0.939 -17.484 1.00 89.62 187 LEU A CA 1
ATOM 1346 C C . LEU A 1 187 ? 20.118 0.617 -17.134 1.00 89.62 187 LEU A C 1
ATOM 1348 O O . LEU A 1 187 ? 20.424 -0.345 -16.432 1.00 89.62 187 LEU A O 1
ATOM 1352 N N . SER A 1 188 ? 21.029 1.480 -17.583 1.00 87.69 188 SER A N 1
ATOM 1353 C CA . SER A 1 188 ? 22.460 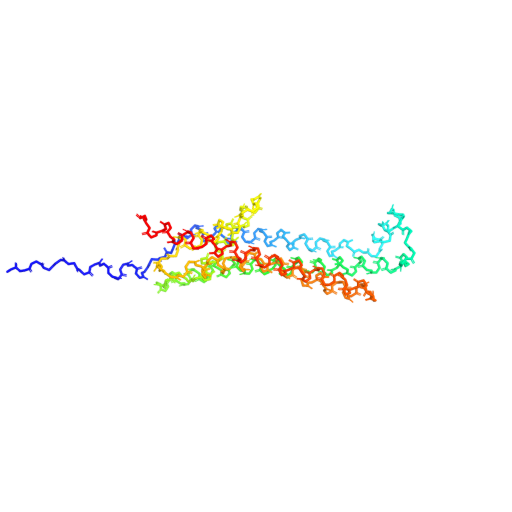1.369 -17.299 1.00 87.69 188 SER A CA 1
ATOM 1354 C C . SER A 1 188 ? 23.100 2.728 -16.974 1.00 87.69 188 SER A C 1
ATOM 1356 O O . SER A 1 188 ? 22.473 3.784 -17.084 1.00 87.69 188 SER A O 1
ATOM 1358 N N . GLY A 1 189 ? 24.354 2.702 -16.510 1.00 87.12 189 GLY A N 1
ATOM 1359 C CA . GLY A 1 189 ? 25.144 3.906 -16.231 1.00 87.12 189 GLY A CA 1
ATOM 1360 C C . GLY A 1 189 ? 24.687 4.703 -15.002 1.00 87.12 189 GLY A C 1
ATOM 1361 O O . GLY A 1 189 ? 24.331 4.140 -13.973 1.00 87.12 189 GLY A O 1
ATOM 1362 N N . GLU A 1 190 ? 24.749 6.032 -15.083 1.00 87.56 190 GLU A N 1
ATOM 1363 C CA . GLU A 1 190 ? 24.379 6.934 -13.978 1.00 87.56 190 GLU A CA 1
ATOM 1364 C C . GLU A 1 190 ? 22.855 7.088 -13.821 1.00 87.56 190 GLU A C 1
ATOM 1366 O O . GLU A 1 190 ? 22.355 7.423 -12.748 1.00 87.56 190 GLU A O 1
ATOM 1371 N N . LEU A 1 191 ? 22.079 6.788 -14.866 1.00 85.62 191 LEU A N 1
ATOM 1372 C CA . LEU A 1 191 ? 20.629 6.948 -14.805 1.00 85.62 191 LEU A CA 1
ATOM 1373 C C . LEU A 1 191 ? 19.972 5.920 -13.873 1.00 85.62 191 LEU A C 1
ATOM 1375 O O . LEU A 1 191 ? 19.063 6.269 -13.120 1.00 85.62 191 LEU A O 1
ATOM 1379 N N . VAL A 1 192 ? 20.445 4.668 -13.876 1.00 91.69 192 VAL A N 1
ATOM 1380 C CA . VAL A 1 192 ? 19.899 3.635 -12.982 1.00 91.69 192 VAL A CA 1
ATOM 1381 C C . VAL A 1 192 ? 20.123 3.992 -11.514 1.00 91.69 192 VAL A C 1
ATOM 1383 O O . VAL A 1 192 ? 19.217 3.824 -10.701 1.00 91.69 192 VAL A O 1
ATOM 1386 N N . THR A 1 193 ? 21.290 4.543 -11.161 1.00 92.19 193 THR A N 1
ATOM 1387 C CA . THR A 1 193 ? 21.577 4.952 -9.780 1.00 92.19 193 THR A CA 1
ATOM 1388 C C . THR A 1 193 ? 20.733 6.156 -9.375 1.00 92.19 193 THR A C 1
ATOM 1390 O O . THR A 1 193 ? 20.216 6.175 -8.257 1.00 92.19 193 THR A O 1
ATOM 1393 N N . ALA A 1 194 ? 20.520 7.117 -10.281 1.00 92.62 194 ALA A N 1
ATOM 1394 C CA . ALA A 1 194 ? 19.640 8.257 -10.049 1.00 92.62 194 ALA A CA 1
ATOM 1395 C C . ALA A 1 194 ? 18.177 7.827 -9.832 1.00 92.62 194 ALA A C 1
ATOM 1397 O O . ALA A 1 194 ? 17.558 8.232 -8.847 1.00 92.62 194 ALA A O 1
ATOM 1398 N N . ILE A 1 195 ? 17.634 6.966 -10.698 1.00 91.62 195 ILE A N 1
ATOM 1399 C CA . ILE A 1 195 ? 16.244 6.493 -10.605 1.00 91.62 195 ILE A CA 1
ATOM 1400 C C . ILE A 1 195 ? 16.048 5.574 -9.398 1.00 91.62 195 ILE A C 1
ATOM 1402 O O . ILE A 1 195 ? 15.109 5.776 -8.629 1.00 91.62 195 ILE A O 1
ATOM 1406 N N . ALA A 1 196 ? 16.941 4.607 -9.172 1.00 93.75 196 ALA A N 1
ATOM 1407 C CA . ALA A 1 196 ? 16.868 3.740 -7.997 1.00 93.75 196 ALA A CA 1
ATOM 1408 C C . ALA A 1 196 ? 17.005 4.545 -6.695 1.00 93.75 196 ALA A C 1
ATOM 1410 O O . ALA A 1 196 ? 16.281 4.288 -5.733 1.00 93.75 196 ALA A O 1
ATOM 1411 N N . GLY A 1 197 ? 17.887 5.551 -6.673 1.00 95.88 197 GLY A N 1
ATOM 1412 C CA . GLY A 1 197 ? 18.048 6.475 -5.553 1.00 95.88 197 GLY A CA 1
ATOM 1413 C C . GLY A 1 197 ? 16.797 7.316 -5.297 1.00 95.88 197 GLY A C 1
ATOM 1414 O O . GLY A 1 197 ? 16.374 7.440 -4.148 1.00 95.88 197 GLY A O 1
ATOM 1415 N N . LEU A 1 198 ? 16.163 7.834 -6.354 1.00 96.44 198 LEU A N 1
ATOM 1416 C CA . LEU A 1 198 ? 14.895 8.557 -6.261 1.00 96.44 198 LEU A CA 1
ATOM 1417 C C . LEU A 1 198 ? 13.786 7.658 -5.704 1.00 96.44 198 LEU A C 1
ATOM 1419 O O . LEU A 1 198 ? 13.137 8.033 -4.733 1.00 96.44 198 LEU A O 1
ATOM 1423 N N . LEU A 1 199 ? 13.608 6.457 -6.261 1.00 96.12 199 LEU A N 1
ATOM 1424 C CA . LEU A 1 199 ? 12.607 5.490 -5.804 1.00 96.12 199 LEU A CA 1
ATOM 1425 C C . LEU A 1 199 ? 12.826 5.086 -4.340 1.00 96.12 199 LEU A C 1
ATOM 1427 O O . LEU A 1 199 ? 11.879 5.079 -3.554 1.00 96.12 199 LEU A O 1
ATOM 1431 N N . ALA A 1 200 ? 14.072 4.810 -3.947 1.00 97.25 200 ALA A N 1
ATOM 1432 C CA . ALA A 1 200 ? 14.425 4.504 -2.564 1.00 97.25 200 ALA A CA 1
ATOM 1433 C C . ALA A 1 200 ? 14.160 5.699 -1.631 1.00 97.25 200 ALA A C 1
ATOM 1435 O O . ALA A 1 200 ? 13.587 5.529 -0.554 1.00 97.25 200 ALA A O 1
ATOM 1436 N N . GLY A 1 201 ? 14.517 6.915 -2.050 1.00 97.94 201 GLY A N 1
ATOM 1437 C CA . GLY A 1 201 ? 14.231 8.145 -1.312 1.00 97.94 201 GLY A CA 1
ATOM 1438 C C . GLY A 1 201 ? 12.730 8.365 -1.123 1.00 97.94 201 GLY A C 1
ATOM 1439 O O . GLY A 1 201 ? 12.272 8.604 -0.006 1.00 97.94 201 GLY A O 1
ATOM 1440 N N . THR A 1 202 ? 11.944 8.197 -2.188 1.00 96.38 202 THR A N 1
ATOM 1441 C CA . THR A 1 202 ? 10.481 8.248 -2.144 1.00 96.38 202 THR A CA 1
ATOM 1442 C C . THR A 1 202 ? 9.922 7.182 -1.202 1.00 96.38 202 THR A C 1
ATOM 1444 O O . THR A 1 202 ? 9.100 7.518 -0.354 1.00 96.38 202 THR A O 1
ATOM 1447 N N . ALA A 1 203 ? 10.395 5.934 -1.260 1.00 96.88 203 ALA A N 1
ATOM 1448 C CA . ALA A 1 203 ? 9.976 4.873 -0.340 1.00 96.88 203 ALA A CA 1
ATOM 1449 C C . ALA A 1 203 ? 10.217 5.240 1.132 1.00 96.88 203 ALA A C 1
ATOM 1451 O O . ALA A 1 203 ? 9.334 5.044 1.968 1.00 96.88 203 ALA A O 1
ATOM 1452 N N . VAL A 1 204 ? 11.379 5.819 1.451 1.00 98.12 204 VAL A N 1
ATOM 1453 C CA . VAL A 1 204 ? 11.690 6.292 2.808 1.00 98.12 204 VAL A CA 1
ATOM 1454 C C . VAL A 1 204 ? 10.745 7.419 3.226 1.00 98.12 204 VAL A C 1
ATOM 1456 O O . VAL A 1 204 ? 10.211 7.381 4.333 1.00 98.12 204 VAL A O 1
ATOM 1459 N N . LEU A 1 205 ? 10.486 8.396 2.352 1.00 97.31 205 LEU A N 1
ATOM 1460 C CA . LEU A 1 205 ? 9.549 9.486 2.643 1.00 97.31 205 LEU A CA 1
ATOM 1461 C C . LEU A 1 205 ? 8.125 8.969 2.876 1.00 97.31 205 LEU A C 1
ATOM 1463 O O . LEU A 1 205 ? 7.486 9.382 3.841 1.00 97.31 205 LEU A O 1
ATOM 1467 N N . TYR A 1 206 ? 7.650 8.033 2.051 1.00 95.50 206 TYR A N 1
ATOM 1468 C CA . TYR A 1 206 ? 6.350 7.385 2.229 1.00 95.50 206 TYR A CA 1
ATOM 1469 C C . TYR A 1 206 ? 6.278 6.616 3.547 1.00 95.50 206 TYR A C 1
ATOM 1471 O O . TYR A 1 206 ? 5.298 6.754 4.278 1.00 95.50 206 TYR A O 1
ATOM 1479 N N . LEU A 1 207 ? 7.318 5.849 3.886 1.00 97.19 207 LEU A N 1
ATOM 1480 C CA . LEU A 1 207 ? 7.402 5.134 5.157 1.00 97.19 207 LEU A CA 1
ATOM 1481 C C . LEU A 1 207 ? 7.310 6.109 6.338 1.00 97.19 207 LEU A C 1
ATOM 1483 O O . LEU A 1 207 ? 6.500 5.905 7.238 1.00 97.19 207 LEU A O 1
ATOM 1487 N N . LEU A 1 208 ? 8.097 7.188 6.324 1.00 97.75 208 LEU A N 1
ATOM 1488 C CA . LEU A 1 208 ? 8.089 8.200 7.382 1.00 97.75 208 LEU A CA 1
ATOM 1489 C C . LEU A 1 208 ? 6.736 8.904 7.491 1.00 97.75 208 LEU A C 1
ATOM 1491 O O . LEU A 1 208 ? 6.232 9.091 8.597 1.00 97.75 208 LEU A O 1
ATOM 1495 N N . TYR A 1 209 ? 6.136 9.264 6.359 1.00 96.81 209 TYR A N 1
ATOM 1496 C CA . TYR A 1 209 ? 4.836 9.917 6.311 1.00 96.81 209 TYR A CA 1
ATOM 1497 C C . TYR A 1 209 ? 3.726 9.003 6.849 1.00 96.81 209 TYR A C 1
ATOM 1499 O O . TYR A 1 209 ? 3.028 9.386 7.785 1.00 96.81 209 TYR A O 1
ATOM 1507 N N . PHE A 1 210 ? 3.596 7.770 6.351 1.00 97.56 210 PHE A N 1
ATOM 1508 C CA . PHE A 1 210 ? 2.548 6.852 6.806 1.00 97.56 210 PHE A CA 1
ATOM 1509 C C . PHE A 1 210 ? 2.749 6.428 8.258 1.00 97.56 210 PHE A C 1
ATOM 1511 O O . PHE A 1 210 ? 1.818 6.521 9.057 1.00 97.56 210 PHE A O 1
ATOM 1518 N N . VAL A 1 211 ? 3.951 5.982 8.627 1.00 97.62 211 VAL A N 1
ATOM 1519 C CA . VAL A 1 211 ? 4.229 5.497 9.985 1.00 97.62 211 VAL A CA 1
ATOM 1520 C C . VAL A 1 211 ? 4.187 6.645 10.985 1.00 97.62 211 VAL A C 1
ATOM 1522 O O . VAL A 1 211 ? 3.548 6.513 12.024 1.00 97.62 211 VAL A O 1
ATOM 1525 N N . GLY A 1 212 ? 4.816 7.779 10.673 1.00 96.88 212 GLY A N 1
ATOM 1526 C CA . GLY A 1 212 ? 4.867 8.936 11.561 1.00 96.88 212 GLY A CA 1
ATOM 1527 C C . GLY A 1 212 ? 3.484 9.524 11.809 1.00 96.88 212 GLY A C 1
ATOM 1528 O O . GLY A 1 212 ? 3.079 9.687 12.960 1.00 96.88 212 GLY A O 1
ATOM 1529 N N . LEU A 1 213 ? 2.723 9.780 10.744 1.00 96.69 213 LEU A N 1
ATOM 1530 C CA . LEU A 1 213 ? 1.406 10.394 10.872 1.00 96.69 213 LEU A CA 1
ATOM 1531 C C . LEU A 1 213 ? 0.393 9.433 11.518 1.00 96.69 213 LEU A C 1
ATOM 1533 O O . LEU A 1 213 ? -0.395 9.864 12.360 1.00 96.69 213 LEU A O 1
ATOM 1537 N N . SER A 1 214 ? 0.471 8.128 11.230 1.00 96.56 214 SER A N 1
ATOM 1538 C CA . SER A 1 214 ? -0.352 7.123 11.921 1.00 96.56 214 SER A CA 1
ATOM 1539 C C . SER A 1 214 ? 0.040 6.953 13.387 1.00 96.56 214 SER A C 1
ATOM 1541 O O . SER A 1 214 ? -0.828 6.751 14.230 1.00 96.56 214 SER A O 1
ATOM 1543 N N . ALA A 1 215 ? 1.321 7.074 13.739 1.00 96.31 215 ALA A N 1
ATOM 1544 C CA . ALA A 1 215 ? 1.752 7.031 15.133 1.00 96.31 215 ALA A CA 1
ATOM 1545 C C . ALA A 1 215 ? 1.232 8.238 15.932 1.00 96.31 215 ALA A C 1
ATOM 1547 O O . ALA A 1 215 ? 0.774 8.072 17.063 1.00 96.31 215 ALA A O 1
ATOM 1548 N N . V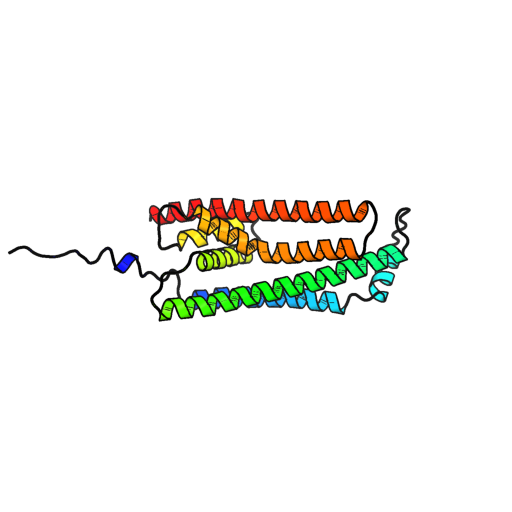AL A 1 216 ? 1.236 9.434 15.326 1.00 96.62 216 VAL A N 1
ATOM 1549 C CA . VAL A 1 216 ? 0.606 10.641 15.893 1.00 96.62 216 VAL A CA 1
ATOM 1550 C C . VAL A 1 216 ? -0.898 10.433 16.055 1.00 96.62 216 VAL A C 1
ATOM 1552 O O . VAL A 1 216 ? -1.434 10.656 17.139 1.00 96.62 216 VAL A O 1
ATOM 1555 N N . GLY A 1 217 ? -1.567 9.942 15.012 1.00 95.19 217 GLY A N 1
ATOM 1556 C CA . GLY A 1 217 ? -2.982 9.589 15.066 1.00 95.19 217 GLY A CA 1
ATOM 1557 C C . GLY A 1 217 ? -3.291 8.616 16.195 1.00 95.19 217 GLY A C 1
ATOM 1558 O O . GLY A 1 217 ? -4.189 8.856 16.994 1.00 95.19 217 GLY A O 1
ATOM 1559 N N . GLY A 1 218 ? -2.489 7.562 16.325 1.00 94.19 218 GLY A N 1
ATOM 1560 C CA . GLY A 1 218 ? -2.653 6.552 17.361 1.00 94.19 218 GLY A CA 1
ATOM 1561 C C . GLY A 1 218 ? -2.396 7.057 18.778 1.00 94.19 218 GLY A C 1
ATOM 1562 O O . GLY A 1 218 ? -3.010 6.546 19.712 1.00 94.19 218 GLY A O 1
ATOM 1563 N N . TYR A 1 219 ? -1.535 8.061 18.959 1.00 93.75 219 TYR A N 1
ATOM 1564 C CA . TYR A 1 219 ? -1.397 8.755 20.241 1.00 93.75 219 TYR A CA 1
ATOM 1565 C C . TYR A 1 219 ? -2.681 9.519 20.594 1.00 93.75 219 TYR A C 1
ATOM 1567 O O . TYR A 1 219 ? -3.211 9.342 21.687 1.00 93.75 219 TYR A O 1
ATOM 1575 N N . VAL A 1 220 ? -3.213 10.306 19.652 1.00 93.31 220 VAL A N 1
ATOM 1576 C CA . VAL A 1 220 ? -4.441 11.095 19.855 1.00 93.31 220 VAL A CA 1
ATOM 1577 C C . VAL A 1 220 ? -5.660 10.193 20.069 1.00 93.31 220 VAL A C 1
ATOM 1579 O O . VAL A 1 220 ? -6.452 10.447 20.968 1.00 93.31 220 VAL A O 1
ATOM 1582 N N . GLY A 1 221 ? -5.803 9.119 19.289 1.00 91.00 221 GLY A N 1
ATOM 1583 C CA . GLY A 1 221 ? -6.919 8.178 19.423 1.00 91.00 221 GLY A CA 1
ATOM 1584 C C . GLY A 1 221 ? -6.942 7.466 20.777 1.00 91.00 221 GLY A C 1
ATOM 1585 O O . GLY A 1 221 ? -8.007 7.318 21.367 1.00 91.00 221 GLY A O 1
ATOM 1586 N N . ALA A 1 222 ? -5.769 7.085 21.297 1.00 90.62 222 ALA A N 1
ATOM 1587 C CA . ALA A 1 222 ? -5.658 6.488 22.629 1.00 90.62 222 ALA A CA 1
ATOM 1588 C C . ALA A 1 222 ? -5.922 7.494 23.759 1.00 90.62 222 ALA A C 1
ATOM 1590 O O . ALA A 1 222 ? -6.461 7.105 24.788 1.00 90.62 222 ALA A O 1
ATOM 1591 N N . TRP A 1 223 ? -5.535 8.761 23.571 1.00 89.56 223 TRP A N 1
ATOM 1592 C CA . TRP A 1 223 ? -5.860 9.844 24.500 1.00 89.56 223 TRP A CA 1
ATOM 1593 C C . TRP A 1 223 ? -7.383 9.983 24.614 1.00 89.56 223 TRP A C 1
ATOM 1595 O O . TRP A 1 223 ? -7.929 9.664 25.664 1.00 89.56 223 TRP A O 1
ATOM 1605 N N . ILE A 1 224 ? -8.069 10.231 23.489 1.00 90.00 224 ILE A N 1
ATOM 1606 C CA . ILE A 1 224 ? -9.535 10.386 23.432 1.00 90.00 224 ILE A CA 1
ATOM 1607 C C . ILE A 1 224 ? -10.276 9.194 24.054 1.00 90.00 224 ILE A C 1
ATOM 1609 O O . ILE A 1 224 ? -11.275 9.394 24.738 1.00 90.00 224 ILE A O 1
ATOM 1613 N N . ALA A 1 225 ? -9.814 7.964 23.806 1.00 87.06 225 ALA A N 1
ATOM 1614 C CA . ALA A 1 225 ? -10.419 6.767 24.392 1.00 87.06 225 ALA A CA 1
ATOM 1615 C C . ALA A 1 225 ? -10.367 6.779 25.929 1.00 87.06 225 ALA A C 1
ATOM 1617 O O . ALA A 1 225 ? -11.339 6.396 26.562 1.00 87.06 225 ALA A O 1
ATOM 1618 N N . SER A 1 226 ? -9.278 7.290 26.512 1.00 84.81 226 SER A N 1
ATOM 1619 C CA . SER A 1 226 ? -9.091 7.339 27.965 1.00 84.81 226 SER A CA 1
ATOM 1620 C C . SER A 1 226 ? -9.878 8.445 28.681 1.00 84.81 226 SER A C 1
ATOM 1622 O O . SER A 1 226 ? -10.050 8.374 29.898 1.00 84.81 226 SER A O 1
ATOM 1624 N N . GLU A 1 227 ? -10.347 9.472 27.962 1.00 81.94 227 GLU A N 1
ATOM 1625 C CA . GLU A 1 227 ? -11.192 10.534 28.532 1.00 81.94 227 GLU A CA 1
ATOM 1626 C C . GLU A 1 227 ? -12.703 10.264 28.452 1.00 81.94 227 GLU A C 1
ATOM 1628 O O . GLU A 1 227 ? -13.469 10.989 29.096 1.00 81.94 227 GLU A O 1
ATOM 1633 N N . GLY A 1 228 ? -13.137 9.294 27.641 1.00 66.69 228 GLY A N 1
ATOM 1634 C CA . GLY A 1 228 ? -14.552 8.983 27.387 1.00 66.69 228 GLY A CA 1
ATOM 1635 C C . GLY A 1 228 ? -15.108 7.890 28.286 1.00 66.69 228 GLY A C 1
ATOM 1636 O O . GLY A 1 228 ? -16.252 8.069 28.765 1.00 66.69 228 GLY A O 1
#